Protein AF-A0AAD7GR28-F1 (afdb_monomer)

Structure (mmCIF, N/CA/C/O backbone):
data_AF-A0AAD7GR28-F1
#
_entry.id   AF-A0AAD7GR28-F1
#
loop_
_atom_site.group_PDB
_atom_site.id
_atom_site.type_symbol
_atom_site.label_atom_id
_atom_site.label_alt_id
_atom_site.label_comp_id
_atom_site.label_asym_id
_atom_site.label_entity_id
_atom_site.label_seq_id
_atom_site.pdbx_PDB_ins_code
_atom_site.Cartn_x
_atom_site.Cartn_y
_atom_site.Cartn_z
_atom_site.occupancy
_atom_site.B_iso_or_equiv
_atom_site.auth_seq_id
_atom_site.auth_comp_id
_atom_site.auth_asym_id
_atom_site.auth_atom_id
_atom_site.pdbx_PDB_model_num
ATOM 1 N N . MET A 1 1 ? -4.356 10.551 11.916 1.00 35.25 1 MET A N 1
ATOM 2 C CA . MET A 1 1 ? -5.328 9.610 11.293 1.00 35.25 1 MET A CA 1
ATOM 3 C C . MET A 1 1 ? -5.302 9.656 9.771 1.00 35.25 1 MET A C 1
ATOM 5 O O . MET A 1 1 ? -5.309 8.595 9.164 1.00 35.25 1 MET A O 1
ATOM 9 N N . TYR A 1 2 ? -5.209 10.838 9.149 1.00 29.20 2 TYR A N 1
ATOM 10 C CA . TYR A 1 2 ? -5.119 10.961 7.689 1.00 29.20 2 TYR A CA 1
ATOM 11 C C . TYR A 1 2 ? -3.906 10.231 7.086 1.00 29.20 2 TYR A C 1
ATOM 13 O O . TYR A 1 2 ? -4.038 9.668 6.009 1.00 29.20 2 TYR A O 1
ATOM 21 N N . ARG A 1 3 ? -2.750 10.157 7.773 1.00 32.16 3 ARG A N 1
ATOM 22 C CA . ARG A 1 3 ? -1.498 9.698 7.143 1.00 32.16 3 ARG A CA 1
ATOM 23 C C . ARG A 1 3 ? -1.318 8.178 6.961 1.00 32.16 3 ARG A C 1
ATOM 25 O O . ARG A 1 3 ? -0.658 7.745 6.020 1.00 32.16 3 ARG A O 1
ATOM 32 N N . ILE A 1 4 ? -1.934 7.342 7.794 1.00 36.12 4 ILE A N 1
ATOM 33 C CA . ILE A 1 4 ? -1.812 5.872 7.651 1.00 36.12 4 ILE A CA 1
ATOM 34 C C . ILE A 1 4 ? -2.737 5.361 6.548 1.00 36.12 4 ILE A C 1
ATOM 36 O O . ILE A 1 4 ? -2.321 4.573 5.703 1.00 36.12 4 ILE A O 1
ATOM 40 N N . LEU A 1 5 ? -3.958 5.902 6.488 1.00 34.03 5 LEU A N 1
ATOM 41 C CA . LEU A 1 5 ? -4.836 5.720 5.337 1.00 34.03 5 LEU A CA 1
ATOM 42 C C . LEU A 1 5 ? -4.228 6.359 4.082 1.00 34.03 5 LEU A C 1
ATOM 44 O O . LEU A 1 5 ? -4.425 5.821 3.000 1.00 34.03 5 LEU A O 1
ATOM 48 N N . THR A 1 6 ? -3.417 7.425 4.198 1.00 32.09 6 THR A N 1
ATOM 49 C CA . THR A 1 6 ? -2.679 7.921 3.028 1.00 32.09 6 THR A CA 1
ATOM 50 C C . THR A 1 6 ? -1.650 6.926 2.509 1.00 32.09 6 THR A C 1
ATOM 52 O O . THR A 1 6 ? -1.590 6.716 1.312 1.00 32.09 6 THR A O 1
ATOM 55 N N . ALA A 1 7 ?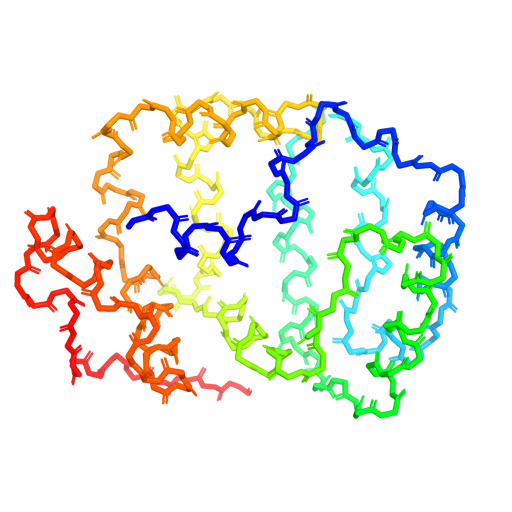 -0.887 6.231 3.351 1.00 30.50 7 ALA A N 1
ATOM 56 C CA . ALA A 1 7 ? 0.136 5.317 2.834 1.00 30.50 7 ALA A CA 1
ATOM 57 C C . ALA A 1 7 ? -0.457 4.126 2.050 1.00 30.50 7 ALA A C 1
ATOM 59 O O . ALA A 1 7 ? 0.144 3.676 1.080 1.00 30.50 7 ALA A O 1
ATOM 60 N N . ALA A 1 8 ? -1.651 3.655 2.431 1.00 32.50 8 ALA A N 1
ATOM 61 C CA . ALA A 1 8 ? -2.333 2.557 1.744 1.00 32.50 8 ALA A CA 1
ATOM 62 C C . ALA A 1 8 ? -3.307 3.009 0.629 1.00 32.50 8 ALA A C 1
ATOM 64 O O . ALA A 1 8 ? -3.542 2.239 -0.299 1.00 32.50 8 ALA A O 1
ATOM 65 N N . LEU A 1 9 ? -3.868 4.231 0.690 1.00 31.84 9 LEU A N 1
ATOM 66 C CA . LEU A 1 9 ? -4.885 4.734 -0.256 1.00 31.84 9 LEU A CA 1
ATOM 67 C C . LEU A 1 9 ? -4.520 6.030 -1.023 1.00 31.84 9 LEU A C 1
ATOM 69 O O . LEU A 1 9 ? -5.281 6.407 -1.910 1.00 31.84 9 LEU A O 1
ATOM 73 N N . VAL A 1 10 ? -3.392 6.721 -0.781 1.00 28.47 10 VAL A N 1
ATOM 74 C CA . VAL A 1 10 ? -3.003 7.933 -1.564 1.00 28.47 10 VAL A CA 1
ATOM 75 C C . VAL A 1 10 ? -2.582 7.633 -2.998 1.00 28.47 10 VAL A C 1
ATOM 77 O O . VAL A 1 10 ? -2.535 8.546 -3.812 1.00 28.47 10 VAL A O 1
ATOM 80 N N . ALA A 1 11 ? -2.457 6.367 -3.391 1.00 34.53 11 ALA A N 1
ATOM 81 C CA . ALA A 1 11 ? -2.491 6.038 -4.816 1.00 34.53 11 ALA A CA 1
ATOM 82 C C . ALA A 1 11 ? -3.848 6.381 -5.482 1.00 34.53 11 ALA A C 1
ATOM 84 O O . ALA A 1 11 ? -3.943 6.344 -6.704 1.00 34.53 11 ALA A O 1
ATOM 85 N N . ALA A 1 12 ? -4.899 6.698 -4.710 1.00 31.56 12 ALA A N 1
ATOM 86 C CA . ALA A 1 12 ? -6.259 6.858 -5.216 1.00 31.56 12 ALA A CA 1
ATOM 87 C C . ALA A 1 12 ? -6.968 8.190 -4.870 1.00 31.56 12 ALA A C 1
ATOM 89 O O . ALA A 1 12 ? -8.042 8.438 -5.406 1.00 31.56 12 ALA A O 1
ATOM 90 N N . SER A 1 13 ? -6.407 9.100 -4.059 1.00 28.84 13 SER A N 1
ATOM 91 C CA . SER A 1 13 ? -7.089 10.370 -3.703 1.00 28.84 13 SER A CA 1
ATOM 92 C C . SER A 1 13 ? -6.821 11.560 -4.644 1.00 28.84 13 SER A C 1
ATOM 94 O O . SER A 1 13 ? -7.217 12.681 -4.335 1.00 28.84 13 SER A O 1
ATOM 96 N N . SER A 1 14 ? -6.196 11.332 -5.801 1.00 33.06 14 SER A N 1
ATOM 97 C CA . SER A 1 14 ? -6.225 12.232 -6.971 1.00 33.06 14 SER A CA 1
ATOM 98 C C . SER A 1 14 ? -7.079 11.670 -8.123 1.00 33.06 14 SER A C 1
ATOM 100 O O . SER A 1 14 ? -7.012 12.162 -9.245 1.00 33.06 14 SER A O 1
ATOM 102 N N . VAL A 1 15 ? -7.900 10.645 -7.863 1.00 38.00 15 VAL A N 1
ATOM 103 C CA . VAL A 1 15 ? -8.684 9.926 -8.881 1.00 38.00 15 VAL A CA 1
ATOM 104 C C . VAL A 1 15 ? -10.063 10.561 -9.055 1.00 38.00 15 VAL A C 1
ATOM 106 O O . VAL A 1 15 ? -11.090 9.954 -8.765 1.00 38.00 15 VAL A O 1
ATOM 109 N N . SER A 1 16 ? -10.113 11.780 -9.582 1.00 27.62 16 SER A N 1
ATOM 110 C CA . SER A 1 16 ? -11.266 12.191 -10.390 1.00 27.62 16 SER A CA 1
ATOM 111 C C . SER A 1 16 ? -11.054 11.617 -11.795 1.00 27.62 16 SER A C 1
ATOM 113 O O . SER A 1 16 ? -10.655 12.312 -12.722 1.00 27.62 16 SER A O 1
ATOM 115 N N . ALA A 1 17 ? -11.261 10.299 -11.916 1.00 37.62 17 ALA A N 1
ATOM 116 C CA . ALA A 1 17 ? -10.798 9.444 -13.011 1.00 37.62 17 ALA A CA 1
ATOM 117 C C . ALA A 1 17 ? -9.263 9.349 -13.107 1.00 37.62 17 ALA A C 1
ATOM 119 O O . ALA A 1 17 ? -8.548 10.344 -13.085 1.00 37.62 17 ALA A O 1
ATOM 120 N N . LEU A 1 18 ? -8.734 8.144 -13.319 1.00 41.97 18 LEU A N 1
ATOM 121 C CA . LEU A 1 18 ? -7.398 7.957 -13.888 1.00 41.97 18 LEU A CA 1
ATOM 122 C C . LEU A 1 18 ? -7.418 8.430 -15.355 1.00 41.97 18 LEU A C 1
ATOM 124 O O . LEU A 1 18 ? -7.121 7.662 -16.266 1.00 41.97 18 LEU A O 1
ATOM 128 N N . SER A 1 19 ? -7.704 9.713 -15.602 1.00 48.19 19 SER A N 1
ATOM 129 C CA . SER A 1 19 ? -7.161 10.414 -16.768 1.00 48.19 19 SER A CA 1
ATOM 130 C C . SER A 1 19 ? -5.664 10.595 -16.526 1.00 48.19 19 SER A C 1
ATOM 132 O O . SER A 1 19 ? -5.148 11.708 -16.498 1.00 48.19 19 SER A O 1
ATOM 134 N N . LEU A 1 20 ? -4.978 9.473 -16.278 1.00 55.81 20 LEU A N 1
ATOM 135 C CA . LEU A 1 20 ? -3.541 9.373 -16.356 1.00 55.81 20 LEU A CA 1
ATOM 136 C C . LEU A 1 20 ? -3.179 10.037 -17.671 1.00 55.81 20 LEU A C 1
ATOM 138 O O . LEU A 1 20 ? -3.793 9.744 -18.705 1.00 55.81 20 LEU A O 1
ATOM 142 N N . SER A 1 21 ? -2.213 10.944 -17.624 1.00 60.97 21 SER A N 1
ATOM 143 C CA . SER A 1 21 ? -1.675 11.504 -18.849 1.00 60.97 21 SER A CA 1
ATOM 144 C C . SER A 1 21 ? -1.282 10.352 -19.782 1.00 60.97 21 SER A C 1
ATOM 146 O O . SER A 1 21 ? -0.950 9.249 -19.324 1.00 60.97 21 SER A O 1
ATOM 148 N N . ASN A 1 22 ? -1.349 10.562 -21.095 1.00 66.69 22 ASN A N 1
ATOM 149 C CA . ASN A 1 22 ? -0.949 9.516 -22.040 1.00 66.69 22 ASN A CA 1
ATOM 150 C C . ASN A 1 22 ? 0.496 9.060 -21.761 1.00 66.69 22 ASN A C 1
ATOM 152 O O . ASN A 1 22 ? 0.838 7.892 -21.942 1.00 66.69 22 ASN A O 1
ATOM 156 N N . GLU A 1 23 ? 1.318 9.969 -21.243 1.00 68.00 23 GLU A N 1
ATOM 157 C CA . GLU A 1 23 ? 2.679 9.742 -20.778 1.00 68.00 23 GLU A CA 1
ATOM 158 C C . GLU A 1 23 ? 2.725 8.780 -19.578 1.00 68.00 23 GLU A C 1
ATOM 160 O O . GLU A 1 23 ? 3.487 7.812 -19.600 1.00 68.00 23 GLU A O 1
ATOM 165 N N . CYS A 1 24 ? 1.870 8.968 -18.570 1.00 68.38 24 CYS A N 1
ATOM 166 C CA . CYS A 1 24 ? 1.817 8.088 -17.404 1.00 68.38 24 CYS A CA 1
ATOM 167 C C . CYS A 1 24 ? 1.203 6.718 -17.745 1.00 68.38 24 CYS A C 1
ATOM 169 O O . CYS A 1 24 ? 1.705 5.687 -17.298 1.00 68.38 24 CYS A O 1
ATOM 171 N N . GLN A 1 25 ? 0.193 6.665 -18.623 1.00 70.00 25 GLN A N 1
ATOM 172 C CA . GLN A 1 25 ? -0.322 5.393 -19.155 1.00 70.00 25 GLN A CA 1
ATOM 173 C C . GLN A 1 25 ? 0.767 4.621 -19.905 1.00 70.00 25 GLN A C 1
ATOM 175 O O . GLN A 1 25 ? 0.905 3.410 -19.727 1.00 70.00 25 GLN A O 1
ATOM 180 N N . THR A 1 26 ? 1.576 5.323 -20.703 1.00 73.38 26 THR A N 1
ATOM 181 C CA . THR A 1 26 ? 2.697 4.725 -21.436 1.00 73.38 26 THR A CA 1
ATOM 182 C C . THR A 1 26 ? 3.748 4.177 -20.472 1.00 73.38 26 THR A C 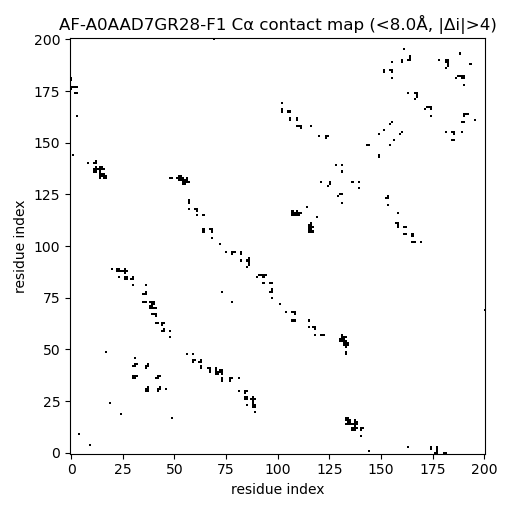1
ATOM 184 O O . THR A 1 26 ? 4.151 3.023 -20.612 1.00 73.38 26 THR A O 1
ATOM 187 N N . ALA A 1 27 ? 4.135 4.938 -19.447 1.00 76.88 27 ALA A N 1
ATOM 188 C CA . ALA A 1 27 ? 5.078 4.474 -18.431 1.00 76.88 27 ALA A CA 1
ATOM 189 C C . ALA A 1 27 ? 4.562 3.242 -17.667 1.00 76.88 27 ALA A C 1
ATOM 191 O O . ALA A 1 27 ? 5.273 2.246 -17.530 1.00 76.88 27 ALA A O 1
ATOM 192 N N . LEU A 1 28 ? 3.296 3.252 -17.239 1.00 73.12 28 LEU A N 1
ATOM 193 C CA . LEU A 1 28 ? 2.679 2.108 -16.561 1.00 73.12 28 LEU A CA 1
ATOM 194 C C . LEU A 1 28 ? 2.554 0.892 -17.487 1.00 73.12 28 LEU A C 1
ATOM 196 O O . LEU A 1 28 ? 2.777 -0.235 -17.047 1.00 73.12 28 LEU A O 1
ATOM 200 N N . SER A 1 29 ? 2.272 1.098 -18.777 1.00 73.31 29 SER A N 1
ATOM 201 C CA . SER A 1 29 ? 2.276 0.016 -19.769 1.00 73.31 29 SER A CA 1
ATOM 202 C C . SER A 1 29 ? 3.672 -0.584 -19.962 1.00 73.31 29 SER A C 1
ATOM 204 O O . SER A 1 29 ? 3.809 -1.798 -20.092 1.00 73.31 29 SER A O 1
ATOM 206 N N . ALA A 1 30 ? 4.724 0.238 -19.898 1.00 78.81 30 ALA A N 1
ATOM 207 C CA . ALA A 1 30 ? 6.103 -0.221 -19.994 1.00 78.81 30 ALA A CA 1
ATOM 208 C C . ALA A 1 30 ? 6.531 -1.018 -18.749 1.00 78.81 30 ALA A C 1
ATOM 210 O O . ALA A 1 30 ? 7.248 -2.009 -18.876 1.00 78.81 30 ALA A O 1
ATOM 211 N N . VAL A 1 31 ? 6.042 -0.648 -17.559 1.00 79.38 31 VAL A N 1
ATOM 212 C CA . VAL A 1 31 ? 6.192 -1.462 -16.339 1.00 79.38 31 VAL A CA 1
ATOM 213 C C . VAL A 1 31 ? 5.429 -2.780 -16.468 1.00 79.38 31 VAL A C 1
ATOM 215 O O . VAL A 1 31 ? 5.985 -3.835 -16.174 1.00 79.38 31 VAL A O 1
ATOM 218 N N . ALA A 1 32 ? 4.192 -2.747 -16.974 1.00 75.56 32 ALA A N 1
ATOM 219 C CA . ALA A 1 32 ? 3.381 -3.943 -17.206 1.00 75.56 32 ALA A CA 1
ATOM 220 C C . ALA A 1 32 ? 3.984 -4.889 -18.256 1.00 75.56 32 ALA A C 1
ATOM 222 O O . ALA A 1 32 ? 3.732 -6.089 -18.212 1.00 75.56 32 ALA A O 1
ATOM 223 N N . ALA A 1 33 ? 4.760 -4.371 -19.206 1.00 80.94 33 ALA A N 1
ATOM 224 C CA . ALA A 1 33 ? 5.469 -5.164 -20.206 1.00 80.94 33 ALA A CA 1
ATOM 225 C C . ALA A 1 33 ? 6.832 -5.685 -19.709 1.00 80.94 33 ALA A C 1
ATOM 227 O O . ALA A 1 33 ? 7.437 -6.534 -20.363 1.00 80.94 33 ALA A O 1
ATOM 228 N N . ASN A 1 34 ? 7.329 -5.196 -18.569 1.00 83.12 34 ASN A N 1
ATOM 229 C CA . ASN A 1 34 ? 8.613 -5.606 -18.019 1.00 83.12 34 ASN A CA 1
ATOM 230 C C . ASN A 1 34 ? 8.476 -6.932 -17.252 1.00 83.12 34 ASN A C 1
ATOM 232 O O . ASN A 1 34 ? 7.795 -7.017 -16.229 1.00 83.12 34 ASN A O 1
ATOM 236 N N . THR A 1 35 ? 9.146 -7.975 -17.743 1.00 87.00 35 THR A N 1
ATOM 237 C CA . THR A 1 35 ? 9.075 -9.327 -17.170 1.00 87.00 35 THR A CA 1
ATOM 238 C C . THR A 1 35 ? 9.605 -9.391 -15.738 1.00 87.00 35 THR A C 1
ATOM 240 O O . THR A 1 35 ? 8.978 -10.037 -14.900 1.00 87.00 35 THR A O 1
ATOM 243 N N . ASP A 1 36 ? 10.705 -8.696 -15.433 1.00 85.75 36 ASP A N 1
ATOM 244 C CA . ASP A 1 36 ? 11.300 -8.684 -14.090 1.00 85.75 36 ASP A CA 1
ATOM 245 C C . ASP A 1 36 ? 10.390 -7.970 -13.085 1.00 85.75 36 ASP A C 1
ATOM 247 O O . ASP A 1 36 ? 10.192 -8.445 -11.968 1.00 85.75 36 ASP A O 1
ATOM 251 N N . ALA A 1 37 ? 9.782 -6.854 -13.495 1.00 84.12 37 ALA A N 1
ATOM 252 C CA . ALA A 1 37 ? 8.810 -6.131 -12.686 1.00 84.12 37 ALA A CA 1
ATOM 253 C C . ALA A 1 37 ? 7.545 -6.970 -12.465 1.00 84.12 37 ALA A C 1
ATOM 255 O O . ALA A 1 37 ? 7.063 -7.068 -11.340 1.00 84.12 37 ALA A O 1
ATOM 256 N N . ASN A 1 38 ? 7.022 -7.633 -13.499 1.00 84.31 38 ASN A N 1
ATOM 257 C CA . ASN A 1 38 ? 5.856 -8.506 -13.358 1.00 84.31 38 ASN A CA 1
ATOM 258 C C . ASN A 1 38 ? 6.123 -9.723 -12.473 1.00 84.31 38 ASN A C 1
ATOM 260 O O . ASN A 1 38 ? 5.218 -10.136 -11.752 1.00 84.31 38 ASN A O 1
ATOM 264 N N . ALA A 1 39 ? 7.338 -10.274 -12.496 1.00 88.38 39 ALA A N 1
ATOM 265 C CA . ALA A 1 39 ? 7.696 -11.430 -11.682 1.00 88.38 39 ALA A CA 1
ATOM 266 C C . ALA A 1 39 ? 7.571 -11.158 -10.176 1.00 88.38 39 ALA A C 1
ATOM 268 O O . ALA A 1 39 ? 7.308 -12.087 -9.419 1.00 88.38 39 ALA A O 1
ATOM 269 N N . CYS A 1 40 ? 7.734 -9.903 -9.744 1.00 87.56 40 CYS A N 1
ATOM 270 C CA . CYS A 1 40 ? 7.711 -9.532 -8.331 1.00 87.56 40 CYS A CA 1
ATOM 271 C C . CYS A 1 40 ? 6.556 -8.598 -7.933 1.00 87.56 40 CYS A C 1
ATOM 273 O O . CYS A 1 40 ? 6.117 -8.656 -6.790 1.00 87.56 40 CYS A O 1
ATOM 275 N N . LEU A 1 41 ? 6.036 -7.771 -8.851 1.00 85.56 41 LEU A N 1
ATOM 276 C CA . LEU A 1 41 ? 4.906 -6.859 -8.618 1.00 85.56 41 LEU A CA 1
ATOM 277 C C . LEU A 1 41 ? 3.572 -7.410 -9.123 1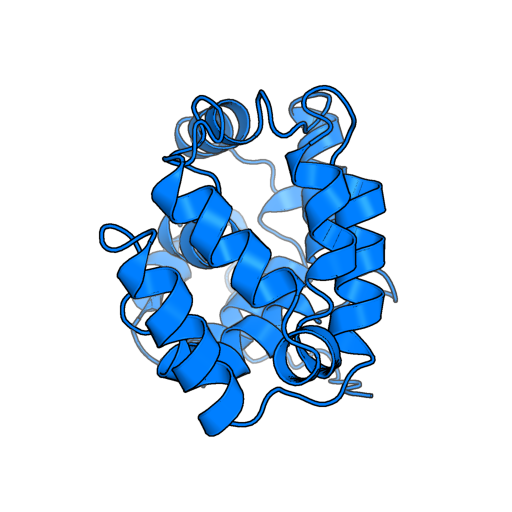.00 85.56 41 LEU A C 1
ATOM 279 O O . LEU A 1 41 ? 2.529 -6.891 -8.737 1.00 85.56 41 LEU A O 1
ATOM 283 N N . SER A 1 42 ? 3.576 -8.413 -10.010 1.00 84.50 42 SER A N 1
ATOM 284 C CA . SER A 1 42 ? 2.365 -8.963 -10.648 1.00 84.50 42 SER A CA 1
ATOM 285 C C . SER A 1 42 ? 1.473 -7.905 -11.326 1.00 84.50 42 SER A C 1
ATOM 287 O O . SER A 1 42 ? 0.252 -8.058 -11.402 1.00 84.50 42 SER A O 1
ATOM 289 N N . PHE A 1 43 ? 2.071 -6.813 -11.812 1.00 73.69 43 PHE A N 1
ATOM 290 C CA . PHE A 1 43 ? 1.366 -5.596 -12.232 1.00 73.69 43 PHE A CA 1
ATOM 291 C C . PHE A 1 43 ? 0.392 -5.816 -13.403 1.00 73.69 43 PHE A C 1
ATOM 293 O O . PHE A 1 43 ? -0.670 -5.197 -13.463 1.00 73.69 43 PHE A O 1
ATOM 300 N N . SER A 1 44 ? 0.692 -6.762 -14.295 1.00 70.75 44 SER A N 1
ATOM 301 C CA . SER A 1 44 ? -0.186 -7.156 -15.407 1.00 70.75 44 SER A CA 1
ATOM 302 C C . SER A 1 44 ? -1.608 -7.551 -14.978 1.00 70.75 44 SER A C 1
ATOM 304 O O . SER A 1 44 ? -2.565 -7.281 -15.704 1.00 70.75 44 SER A O 1
ATOM 306 N N . SER A 1 45 ? -1.774 -8.126 -13.782 1.00 68.12 45 SER A N 1
ATOM 307 C CA . SER A 1 45 ? -3.089 -8.504 -13.241 1.00 68.12 45 SER A CA 1
ATOM 308 C C . SER A 1 45 ? -3.951 -7.302 -12.825 1.00 68.12 45 SER A C 1
ATOM 310 O O . SER A 1 45 ? -5.176 -7.386 -12.888 1.00 68.12 45 SER A O 1
ATOM 312 N N . LEU A 1 46 ? -3.335 -6.158 -12.496 1.00 66.56 46 LEU A N 1
ATOM 313 C CA . LEU A 1 46 ? -4.031 -4.900 -12.198 1.00 66.56 46 LEU A CA 1
ATOM 314 C C . LEU A 1 46 ? -4.377 -4.089 -13.446 1.00 66.56 46 LEU A C 1
ATOM 316 O O . LEU A 1 46 ? -5.332 -3.316 -13.431 1.00 66.56 46 LEU A O 1
ATOM 320 N N . PHE A 1 47 ? -3.624 -4.246 -14.535 1.00 64.12 47 PHE A N 1
ATOM 321 C CA . PHE A 1 47 ? -3.797 -3.417 -15.732 1.00 64.12 47 PHE A CA 1
ATOM 322 C C . PHE A 1 47 ? -5.202 -3.545 -16.343 1.00 64.12 47 PHE A C 1
ATOM 324 O O . PHE A 1 47 ? -5.788 -2.565 -16.795 1.00 64.12 47 PHE A O 1
ATOM 331 N N . THR A 1 48 ? -5.798 -4.737 -16.278 1.00 59.66 48 THR A N 1
ATOM 332 C CA . THR A 1 48 ? -7.182 -4.968 -16.734 1.00 59.66 48 THR A CA 1
ATOM 333 C C . THR A 1 48 ? -8.232 -4.227 -15.898 1.00 59.66 48 THR A C 1
ATOM 335 O O . THR A 1 48 ? -9.302 -3.901 -16.411 1.00 59.66 48 THR A O 1
ATOM 338 N N . VAL A 1 49 ? -7.916 -3.903 -14.641 1.00 61.12 49 VAL A N 1
ATOM 339 C CA . VAL A 1 49 ? -8.767 -3.129 -13.725 1.00 61.12 49 VAL A CA 1
ATOM 340 C C . VAL A 1 49 ? -8.793 -1.675 -14.149 1.00 61.12 49 VAL A C 1
ATOM 342 O O . VAL A 1 49 ? -9.872 -1.105 -14.246 1.00 61.12 49 VAL A O 1
ATOM 345 N N . VAL A 1 50 ? -7.624 -1.114 -14.490 1.00 58.59 50 VAL A N 1
ATOM 346 C CA . VAL A 1 50 ? -7.449 0.276 -14.959 1.00 58.59 50 VAL A CA 1
ATOM 347 C C . VAL A 1 50 ? -8.332 0.586 -16.173 1.00 58.59 50 VAL A C 1
ATOM 349 O O . VAL A 1 50 ? -8.796 1.711 -16.332 1.00 58.59 50 VAL A O 1
ATOM 352 N N . ILE A 1 51 ? -8.626 -0.424 -16.993 1.00 58.59 51 ILE A N 1
ATOM 353 C CA . ILE A 1 51 ? -9.400 -0.279 -18.231 1.00 58.59 51 ILE A CA 1
ATOM 354 C C . ILE A 1 51 ? -10.918 -0.443 -17.998 1.00 58.59 51 ILE A C 1
ATOM 356 O O . ILE A 1 51 ? -11.716 0.039 -18.801 1.00 58.59 51 ILE A O 1
ATOM 360 N N . GLN A 1 52 ? -11.355 -1.072 -16.899 1.00 60.84 52 GLN A N 1
ATOM 361 C CA . GLN A 1 52 ? -12.775 -1.321 -16.609 1.00 60.84 52 GLN A CA 1
ATOM 362 C C . GLN A 1 52 ? -13.293 -0.416 -15.484 1.00 60.84 52 GLN A C 1
ATOM 364 O O . GLN A 1 52 ? -13.241 -0.743 -14.302 1.00 60.84 52 GLN A O 1
ATOM 369 N N . SER A 1 53 ? -13.842 0.733 -15.874 1.00 62.25 53 SER A N 1
ATOM 370 C CA . SER A 1 53 ? -14.084 1.875 -14.982 1.00 62.25 53 SER A CA 1
ATOM 371 C C . SER A 1 53 ? -15.208 1.672 -13.955 1.00 62.25 53 SER A C 1
ATOM 373 O O . SER A 1 53 ? -15.135 2.236 -12.868 1.00 62.25 53 SER A O 1
ATOM 375 N N . ASN A 1 54 ? -16.226 0.862 -14.280 1.00 67.19 54 ASN A N 1
ATOM 376 C CA . ASN A 1 54 ? -17.494 0.791 -13.528 1.00 67.19 54 ASN A CA 1
ATOM 377 C C . ASN A 1 54 ? -17.689 -0.494 -12.699 1.00 67.19 54 ASN A C 1
ATOM 379 O O . ASN A 1 54 ? -18.723 -0.657 -12.053 1.00 67.19 54 ASN A O 1
ATOM 383 N N . ALA A 1 55 ? -16.741 -1.432 -12.740 1.00 77.12 55 ALA A N 1
ATOM 384 C CA . ALA A 1 55 ? -16.826 -2.679 -11.981 1.00 77.12 55 ALA A CA 1
ATOM 385 C C . ALA A 1 55 ? -16.185 -2.532 -10.594 1.00 77.12 55 ALA A C 1
ATOM 387 O O . ALA A 1 55 ? -15.326 -1.675 -10.382 1.00 77.12 55 ALA A O 1
ATOM 388 N N . SER A 1 56 ? -16.589 -3.390 -9.651 1.00 82.88 56 SER A N 1
ATOM 389 C CA . SER A 1 56 ? -15.943 -3.448 -8.337 1.00 82.88 56 SER A CA 1
ATOM 390 C C . SER A 1 56 ? -14.462 -3.815 -8.481 1.00 82.88 56 SER A C 1
ATOM 392 O O . SER A 1 56 ? -14.129 -4.819 -9.114 1.00 82.88 56 SER A O 1
ATOM 394 N N . ILE A 1 57 ? -13.577 -3.039 -7.853 1.00 84.38 57 ILE A N 1
ATOM 395 C CA . ILE A 1 57 ? -12.127 -3.288 -7.867 1.00 84.38 57 ILE A CA 1
ATOM 396 C C . ILE A 1 57 ? -11.693 -4.399 -6.903 1.00 84.38 57 ILE A C 1
ATOM 398 O O . ILE A 1 57 ? -10.546 -4.828 -6.955 1.00 84.38 57 ILE A O 1
ATOM 402 N N . ILE A 1 58 ? -12.585 -4.888 -6.033 1.00 84.88 58 ILE A N 1
ATOM 403 C CA . ILE A 1 58 ? -12.219 -5.797 -4.935 1.00 84.88 58 ILE A CA 1
ATOM 404 C C . ILE A 1 58 ? -11.625 -7.106 -5.458 1.00 84.88 58 ILE A C 1
ATOM 406 O O . ILE A 1 58 ? -10.525 -7.478 -5.063 1.00 84.88 58 ILE A O 1
ATOM 410 N N . THR A 1 59 ? -12.330 -7.813 -6.345 1.00 86.56 59 THR A N 1
ATOM 411 C CA . THR A 1 59 ? -11.875 -9.123 -6.846 1.00 86.56 59 THR A CA 1
ATOM 412 C C . THR A 1 59 ? -10.565 -9.031 -7.630 1.00 86.56 59 THR A C 1
ATOM 414 O O . THR A 1 59 ? -9.675 -9.857 -7.397 1.00 86.56 59 THR A O 1
ATOM 417 N N . PRO A 1 60 ? -10.387 -8.045 -8.526 1.00 83.69 60 PRO A N 1
ATOM 418 C CA . PRO A 1 60 ? -9.103 -7.880 -9.184 1.00 83.69 60 PRO A CA 1
ATOM 419 C C . PRO A 1 60 ? -7.955 -7.497 -8.243 1.00 83.69 60 PRO A C 1
ATOM 421 O O . PRO A 1 60 ? -6.863 -8.043 -8.381 1.00 83.69 60 PRO A O 1
ATOM 424 N N . VAL A 1 61 ? -8.198 -6.621 -7.261 1.00 84.56 61 VAL A N 1
ATOM 425 C CA . VAL A 1 61 ? -7.190 -6.261 -6.251 1.00 84.56 61 VAL A CA 1
ATOM 426 C C . VAL A 1 61 ? -6.808 -7.478 -5.409 1.00 84.56 61 VAL A C 1
ATOM 428 O O . VAL A 1 61 ? -5.625 -7.730 -5.218 1.00 84.56 61 VAL A O 1
ATOM 431 N N . ASP A 1 62 ? -7.775 -8.287 -4.977 1.00 87.00 62 ASP A N 1
ATOM 432 C CA . ASP A 1 62 ? -7.511 -9.522 -4.229 1.00 87.00 62 ASP A CA 1
ATOM 433 C C . ASP A 1 62 ? -6.660 -10.520 -5.033 1.00 87.00 62 ASP A C 1
ATOM 435 O O . ASP A 1 62 ? -5.714 -11.116 -4.516 1.00 87.00 62 ASP A O 1
ATOM 439 N N . SER A 1 63 ? -6.958 -10.668 -6.327 1.00 87.69 63 SER A N 1
ATOM 440 C CA . SER A 1 63 ? -6.208 -11.550 -7.233 1.00 87.69 63 SER A CA 1
ATOM 441 C C . SER A 1 63 ? -4.771 -11.068 -7.441 1.00 87.69 63 SER A C 1
ATOM 443 O O . SER A 1 63 ? -3.827 -11.866 -7.433 1.00 87.69 63 SER A O 1
ATOM 445 N N . TRP A 1 64 ? -4.596 -9.755 -7.587 1.00 87.81 64 TRP A N 1
ATOM 446 C CA . TRP A 1 64 ? -3.281 -9.137 -7.658 1.00 87.81 64 TRP A CA 1
ATOM 447 C C . TRP A 1 64 ? -2.492 -9.338 -6.364 1.00 87.81 64 TRP A C 1
ATOM 449 O O . TRP A 1 64 ? -1.351 -9.784 -6.425 1.00 87.81 64 TRP A O 1
ATOM 459 N N . LEU A 1 65 ? -3.098 -9.082 -5.202 1.00 89.06 65 LEU A N 1
ATOM 460 C CA . LEU A 1 65 ? -2.441 -9.225 -3.902 1.00 89.06 65 LEU A CA 1
ATOM 461 C C . LEU A 1 65 ? -2.008 -10.666 -3.642 1.00 89.06 65 LEU A C 1
ATOM 463 O O . LEU A 1 65 ? -0.887 -10.893 -3.201 1.00 89.06 65 LEU A O 1
ATOM 467 N N . LYS A 1 66 ? -2.838 -11.655 -3.992 1.00 89.81 66 LYS A N 1
ATOM 468 C CA . LYS A 1 66 ? -2.440 -13.071 -3.943 1.00 89.81 66 LYS A CA 1
ATOM 469 C C . LYS A 1 66 ? -1.190 -13.336 -4.778 1.00 89.81 66 LYS A C 1
ATOM 471 O O . LYS A 1 66 ? -0.266 -13.990 -4.302 1.00 89.81 66 LYS A O 1
ATOM 476 N N . SER A 1 67 ? -1.138 -12.788 -5.990 1.00 89.38 67 SER A N 1
ATOM 477 C CA . SER A 1 67 ? 0.007 -12.949 -6.890 1.00 89.38 67 SER A CA 1
ATOM 478 C C . SER A 1 67 ? 1.255 -12.245 -6.336 1.00 89.38 67 SER A C 1
ATOM 480 O O . SER A 1 67 ? 2.286 -12.888 -6.144 1.00 89.38 67 SER A O 1
ATOM 482 N N . LEU A 1 68 ? 1.133 -10.967 -5.959 1.00 89.31 68 LEU A N 1
ATOM 483 C CA . LEU A 1 68 ? 2.186 -10.135 -5.365 1.00 89.31 68 LEU A CA 1
ATOM 484 C C . LEU A 1 68 ? 2.800 -10.777 -4.114 1.00 89.31 68 LEU A C 1
ATOM 486 O O . LEU A 1 68 ? 4.023 -10.810 -3.962 1.00 89.31 68 LEU A O 1
ATOM 490 N N . CYS A 1 69 ? 1.953 -11.269 -3.213 1.00 91.69 69 CYS A N 1
ATOM 491 C CA . CYS A 1 69 ? 2.375 -11.807 -1.924 1.00 91.69 69 CYS A CA 1
ATOM 492 C C . CYS A 1 69 ? 2.918 -13.234 -2.020 1.00 91.69 69 CYS A C 1
ATOM 494 O O . CYS A 1 69 ? 3.694 -13.634 -1.161 1.00 91.69 69 CYS A O 1
ATOM 496 N N . SER A 1 70 ? 2.576 -13.974 -3.081 1.00 91.75 70 SER A N 1
ATOM 497 C CA . SER A 1 70 ? 3.187 -15.277 -3.388 1.00 91.75 70 SER A CA 1
ATOM 498 C C . SER A 1 70 ? 4.530 -15.176 -4.120 1.00 91.75 70 SER A C 1
ATOM 500 O O . SER A 1 70 ? 5.295 -16.138 -4.148 1.00 91.75 70 SER A O 1
ATOM 502 N N . ALA A 1 71 ? 4.821 -14.025 -4.731 1.00 90.38 71 ALA A N 1
ATOM 503 C CA . ALA A 1 71 ? 6.052 -13.800 -5.476 1.00 90.38 71 ALA A CA 1
ATOM 504 C C . ALA A 1 71 ? 7.254 -13.533 -4.555 1.00 90.38 71 ALA A C 1
ATOM 506 O O . ALA A 1 71 ? 7.111 -13.157 -3.390 1.00 90.38 71 ALA A O 1
ATOM 507 N N . ALA A 1 72 ? 8.467 -13.660 -5.093 1.00 91.50 72 ALA A N 1
ATOM 508 C CA . ALA A 1 72 ? 9.653 -13.132 -4.425 1.00 91.50 72 ALA A CA 1
ATOM 509 C C . ALA A 1 72 ? 9.646 -11.585 -4.465 1.00 91.50 72 ALA A C 1
ATOM 511 O O . ALA A 1 72 ? 9.177 -11.006 -5.450 1.00 91.50 72 ALA A O 1
ATOM 512 N N . PRO A 1 73 ? 10.171 -10.888 -3.436 1.00 88.75 73 PRO A N 1
ATOM 513 C CA . PRO A 1 73 ? 10.322 -9.435 -3.480 1.00 88.75 73 PRO A CA 1
ATOM 514 C C . PRO A 1 73 ? 11.168 -8.979 -4.678 1.00 88.75 73 PRO A C 1
ATOM 516 O O . PRO A 1 73 ? 12.139 -9.640 -5.049 1.00 88.75 73 PRO A O 1
ATOM 519 N N . CYS A 1 74 ? 10.845 -7.817 -5.250 1.00 87.56 74 CYS A N 1
ATOM 520 C CA . CYS A 1 74 ? 11.658 -7.204 -6.293 1.00 87.56 74 CYS A CA 1
ATOM 521 C C . CYS A 1 74 ? 13.072 -6.893 -5.800 1.00 87.56 74 CYS A C 1
ATOM 523 O O . CYS A 1 74 ? 13.266 -6.447 -4.668 1.00 87.56 74 CYS A O 1
ATOM 525 N N . SER A 1 75 ? 14.054 -7.052 -6.688 1.00 89.44 75 SER A N 1
ATOM 526 C CA . SER A 1 75 ? 15.406 -6.553 -6.440 1.00 89.44 75 SER A CA 1
ATOM 527 C C . SER A 1 75 ? 15.434 -5.019 -6.457 1.00 89.44 75 SER A C 1
ATOM 529 O O . SER A 1 75 ? 14.635 -4.392 -7.154 1.00 89.44 75 SER A O 1
ATOM 531 N N . ASN A 1 76 ? 16.404 -4.406 -5.769 1.00 84.94 76 ASN A N 1
ATOM 532 C CA . ASN A 1 76 ? 16.608 -2.952 -5.834 1.00 84.94 76 ASN A CA 1
ATOM 533 C C . ASN A 1 76 ? 16.816 -2.457 -7.274 1.00 84.94 76 ASN A C 1
ATOM 535 O O . ASN A 1 76 ? 16.314 -1.400 -7.631 1.00 84.94 76 ASN A O 1
ATOM 539 N N . ALA A 1 77 ? 17.493 -3.236 -8.125 1.00 85.62 77 ALA A N 1
ATOM 540 C CA . ALA A 1 77 ? 17.681 -2.886 -9.533 1.00 85.62 77 ALA A CA 1
ATOM 541 C C . ALA A 1 77 ? 16.346 -2.850 -10.299 1.00 85.62 77 ALA A C 1
ATOM 543 O O . ALA A 1 77 ? 16.086 -1.912 -11.050 1.00 85.62 77 ALA A O 1
ATOM 544 N N . THR A 1 78 ? 15.474 -3.837 -10.065 1.00 86.19 78 THR A N 1
ATOM 545 C CA . THR A 1 78 ? 14.124 -3.881 -10.646 1.00 86.19 78 THR A CA 1
ATOM 546 C C . THR A 1 78 ? 13.283 -2.702 -10.161 1.00 86.19 78 THR A C 1
ATOM 548 O O . THR A 1 78 ? 12.658 -2.026 -10.973 1.00 86.19 78 THR A O 1
ATOM 551 N N . LEU A 1 79 ? 13.301 -2.416 -8.854 1.00 83.12 79 LEU A N 1
ATOM 552 C CA . LEU A 1 79 ? 12.585 -1.275 -8.277 1.00 83.12 79 LEU A CA 1
ATOM 553 C C . LEU A 1 79 ? 13.076 0.046 -8.863 1.00 83.12 79 LEU A C 1
ATOM 555 O O . LEU A 1 79 ? 12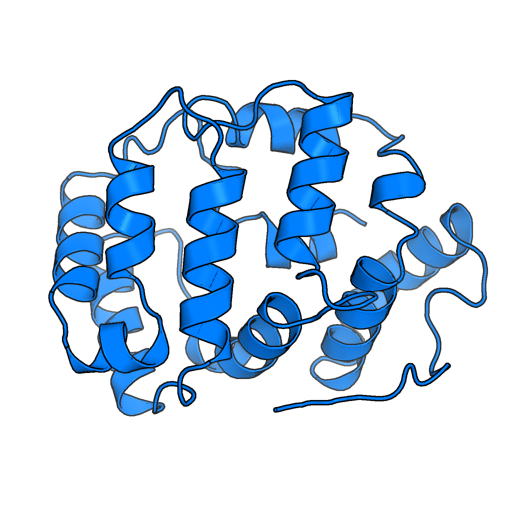.256 0.873 -9.244 1.00 83.12 79 LEU A O 1
ATOM 559 N N . SER A 1 80 ? 14.387 0.211 -9.021 1.00 79.81 80 SER A N 1
ATOM 560 C CA . SER A 1 80 ? 14.970 1.423 -9.594 1.00 79.81 80 SER A CA 1
ATOM 561 C C . SER A 1 80 ? 14.589 1.628 -11.056 1.00 79.81 80 SER A C 1
ATOM 563 O O . SER A 1 80 ? 14.278 2.744 -11.475 1.00 79.81 80 SER A O 1
ATOM 565 N N . ALA A 1 81 ? 14.521 0.545 -11.835 1.00 81.62 81 ALA A N 1
ATOM 566 C CA . ALA A 1 81 ? 14.042 0.591 -13.212 1.00 81.62 81 ALA A CA 1
ATOM 567 C C . ALA A 1 81 ? 12.552 0.966 -13.290 1.00 81.62 81 ALA A C 1
ATOM 569 O O . ALA A 1 81 ? 12.168 1.790 -14.123 1.00 81.62 81 ALA A O 1
ATOM 570 N N . VAL A 1 82 ? 11.719 0.408 -12.403 1.00 80.88 82 VAL A N 1
ATOM 571 C CA . VAL A 1 82 ? 10.294 0.758 -12.293 1.00 80.88 82 VAL A CA 1
ATOM 572 C C . VAL A 1 82 ? 10.131 2.221 -11.896 1.00 80.88 82 VAL A C 1
ATOM 574 O O . VAL A 1 82 ? 9.409 2.947 -12.571 1.00 80.88 82 VAL A O 1
ATOM 577 N N . VAL A 1 83 ? 10.834 2.678 -10.858 1.00 76.38 83 VAL A N 1
ATOM 578 C CA . VAL A 1 83 ? 10.799 4.072 -10.400 1.00 76.38 83 VAL A CA 1
ATOM 579 C C . VAL A 1 83 ? 11.263 5.009 -11.501 1.00 76.38 83 VAL A C 1
ATOM 581 O O . VAL A 1 83 ? 10.569 5.966 -11.792 1.00 76.38 83 VAL A O 1
ATOM 584 N N . THR A 1 84 ? 12.367 4.716 -12.186 1.00 77.12 84 THR A N 1
ATOM 585 C CA . THR A 1 84 ? 12.846 5.549 -13.299 1.00 77.12 84 THR A CA 1
ATOM 586 C C . THR A 1 84 ? 11.795 5.671 -14.404 1.00 77.12 84 THR A C 1
ATOM 588 O O . THR A 1 84 ? 11.558 6.767 -14.906 1.00 77.12 84 THR A O 1
ATOM 591 N N . ASN A 1 85 ? 11.133 4.570 -14.765 1.00 74.06 85 ASN A N 1
ATOM 592 C CA . ASN A 1 85 ? 10.115 4.562 -15.815 1.00 74.06 85 ASN A CA 1
ATOM 593 C C . ASN A 1 85 ? 8.847 5.322 -15.385 1.00 74.06 85 ASN A C 1
ATOM 595 O O . ASN A 1 85 ? 8.369 6.198 -16.103 1.00 74.06 85 ASN A O 1
ATOM 599 N N . VAL A 1 86 ? 8.354 5.061 -14.171 1.00 73.19 86 VAL A N 1
ATOM 600 C CA . VAL A 1 86 ? 7.173 5.739 -13.618 1.00 73.19 86 VAL A CA 1
ATOM 601 C C . VAL A 1 86 ? 7.459 7.214 -13.357 1.00 73.19 86 VAL A C 1
ATOM 603 O O . VAL A 1 86 ? 6.668 8.047 -13.762 1.00 73.19 86 VAL A O 1
ATOM 606 N N . THR A 1 87 ? 8.590 7.582 -12.758 1.00 71.88 87 THR A N 1
ATOM 607 C CA . THR A 1 87 ? 8.973 8.983 -12.534 1.00 71.88 87 THR A CA 1
ATOM 608 C C . THR A 1 87 ? 9.188 9.724 -13.854 1.00 71.88 87 THR A C 1
ATOM 610 O O . THR A 1 87 ? 8.904 10.912 -13.916 1.00 71.88 87 THR A O 1
ATOM 613 N N . ALA A 1 88 ? 9.624 9.063 -14.931 1.00 71.44 88 ALA A N 1
ATOM 614 C CA . ALA A 1 88 ? 9.705 9.702 -16.245 1.00 71.44 88 ALA A CA 1
ATOM 615 C C . ALA A 1 88 ? 8.320 10.019 -16.848 1.00 71.44 88 ALA A C 1
ATOM 617 O O . ALA A 1 88 ? 8.191 11.024 -17.545 1.00 71.44 88 ALA A O 1
ATOM 618 N N . GLY A 1 89 ? 7.293 9.201 -16.580 1.00 64.88 89 GLY A N 1
ATOM 619 C CA . GLY A 1 89 ? 5.936 9.389 -17.127 1.00 64.88 89 GLY A CA 1
ATOM 620 C C . GLY A 1 89 ? 4.908 10.031 -16.185 1.00 64.88 89 GLY A C 1
ATOM 621 O O . GLY A 1 89 ? 3.935 10.608 -16.658 1.00 64.88 89 GLY A O 1
ATOM 622 N N . CYS A 1 90 ? 5.128 9.954 -14.872 1.00 64.44 90 CYS A N 1
ATOM 623 C CA . CYS A 1 90 ? 4.221 10.334 -13.777 1.00 64.44 90 CYS A CA 1
ATOM 624 C C . CYS A 1 90 ? 4.970 11.211 -12.741 1.00 64.44 90 CYS A C 1
ATOM 626 O O . CYS A 1 90 ? 4.827 11.064 -11.527 1.00 64.44 90 CYS A O 1
ATOM 628 N N . SER A 1 91 ? 5.871 12.075 -13.225 1.00 54.22 91 SER A N 1
ATOM 629 C CA . SER A 1 91 ? 6.894 12.811 -12.455 1.00 54.22 91 SER A CA 1
ATOM 630 C C . SER A 1 91 ? 6.379 13.670 -11.294 1.00 54.22 91 SER A C 1
ATOM 632 O O . SER A 1 91 ? 7.170 14.045 -10.429 1.00 54.22 91 SER A O 1
ATOM 634 N N . ALA A 1 92 ? 5.079 13.967 -11.232 1.00 52.00 92 ALA A N 1
ATOM 635 C CA . ALA A 1 92 ? 4.482 14.721 -10.135 1.00 52.00 92 ALA A CA 1
ATOM 636 C C . ALA A 1 92 ? 4.327 13.897 -8.838 1.00 52.00 92 ALA A C 1
ATOM 638 O O . ALA A 1 92 ? 4.126 14.485 -7.776 1.00 52.00 92 ALA A O 1
ATOM 639 N N . GLU A 1 93 ? 4.418 12.561 -8.898 1.00 51.00 93 GLU A N 1
ATOM 640 C CA . GLU A 1 93 ? 3.818 11.700 -7.864 1.00 51.00 93 GLU A CA 1
ATOM 641 C C . GLU A 1 93 ? 4.780 10.736 -7.147 1.00 51.00 93 GLU A C 1
ATOM 643 O O . GLU A 1 93 ? 4.401 10.166 -6.124 1.00 51.00 93 GLU A O 1
ATOM 648 N N . LEU A 1 94 ? 6.023 10.550 -7.610 1.00 55.06 94 LEU A N 1
ATOM 649 C CA . LEU A 1 94 ? 6.915 9.514 -7.064 1.00 55.06 94 LEU A CA 1
ATOM 650 C C . LEU A 1 94 ? 8.315 10.027 -6.699 1.00 55.06 94 LEU A C 1
ATOM 652 O O . LEU A 1 94 ? 9.204 10.141 -7.541 1.00 55.06 94 LEU A O 1
ATOM 656 N N . SER A 1 95 ? 8.548 10.199 -5.400 1.00 52.50 95 SER A N 1
ATOM 657 C CA . SER A 1 95 ? 9.878 10.063 -4.800 1.00 52.50 95 SER A CA 1
ATOM 658 C C . SER A 1 95 ? 9.738 9.232 -3.522 1.00 52.50 95 SER A C 1
ATOM 660 O O . SER A 1 95 ? 8.747 9.386 -2.816 1.00 52.50 95 SER A O 1
ATOM 662 N N . LEU A 1 96 ? 10.712 8.352 -3.240 1.00 58.19 96 LEU A N 1
ATOM 663 C CA . LEU A 1 96 ? 10.825 7.453 -2.068 1.00 58.19 96 LEU A CA 1
ATOM 664 C C . LEU A 1 96 ? 10.352 5.985 -2.217 1.00 58.19 96 LEU A C 1
ATOM 666 O O . LEU A 1 96 ? 10.482 5.222 -1.263 1.00 58.19 96 LEU A O 1
ATOM 670 N N . VAL A 1 97 ? 9.890 5.517 -3.382 1.00 65.69 97 VAL A N 1
ATOM 671 C CA . VAL A 1 97 ? 9.374 4.131 -3.526 1.00 65.69 97 VAL A CA 1
ATOM 672 C C . VAL A 1 97 ? 10.384 3.051 -3.125 1.00 65.69 97 VAL A C 1
ATOM 674 O O . VAL A 1 97 ? 10.009 2.118 -2.426 1.00 65.69 97 VAL A O 1
ATOM 677 N N . GLU A 1 98 ? 11.661 3.185 -3.488 1.00 66.38 98 GLU A N 1
ATOM 678 C CA . GLU A 1 98 ? 12.695 2.205 -3.113 1.00 66.38 98 GLU A CA 1
ATOM 679 C C . GLU A 1 98 ? 12.857 2.076 -1.588 1.00 66.38 98 GLU A C 1
ATOM 681 O O . GLU A 1 98 ? 13.035 0.974 -1.075 1.00 66.38 98 GLU A O 1
ATOM 686 N N . GLN A 1 99 ? 12.746 3.191 -0.857 1.00 68.62 99 GLN A N 1
ATOM 687 C CA . GLN A 1 99 ? 12.918 3.232 0.597 1.00 68.62 99 GLN A CA 1
ATOM 688 C C . GLN A 1 99 ? 11.744 2.579 1.334 1.00 68.62 99 GLN A C 1
ATOM 690 O O . GLN A 1 99 ? 11.953 1.892 2.329 1.00 68.62 99 GLN A O 1
ATOM 695 N N . TYR A 1 100 ? 10.518 2.791 0.853 1.00 73.94 100 TYR A N 1
ATOM 696 C CA . TYR A 1 100 ? 9.310 2.296 1.517 1.00 73.94 100 TYR A CA 1
ATOM 697 C C . TYR A 1 100 ? 8.823 0.954 0.965 1.00 73.94 100 TYR A C 1
ATOM 699 O O . TYR A 1 100 ? 7.949 0.347 1.577 1.00 73.94 100 TYR A O 1
ATOM 707 N N . TYR A 1 101 ? 9.365 0.464 -0.158 1.00 77.31 101 TYR A N 1
ATOM 708 C CA . TYR A 1 101 ? 8.872 -0.745 -0.824 1.00 77.31 101 TYR A CA 1
ATOM 709 C C . TYR A 1 101 ? 8.812 -1.983 0.086 1.00 77.31 101 TYR A C 1
ATOM 711 O O . TYR A 1 101 ? 7.757 -2.620 0.106 1.00 77.31 101 TYR A O 1
ATOM 719 N N . PRO A 1 102 ? 9.857 -2.343 0.862 1.00 81.75 102 PRO A N 1
ATOM 720 C CA . PRO A 1 102 ? 9.794 -3.533 1.713 1.00 81.75 102 PRO A CA 1
ATOM 721 C C . PRO A 1 102 ? 8.674 -3.435 2.755 1.00 81.75 102 PRO A C 1
ATOM 723 O O . PRO A 1 102 ? 7.869 -4.354 2.896 1.00 81.75 102 PRO A O 1
ATOM 726 N N . THR A 1 103 ? 8.562 -2.283 3.417 1.00 79.44 103 THR A N 1
ATOM 727 C CA . THR A 1 103 ? 7.520 -2.008 4.409 1.00 79.44 103 THR A CA 1
ATOM 728 C C . THR A 1 103 ? 6.127 -1.984 3.784 1.00 79.44 103 THR A C 1
ATOM 730 O O . THR A 1 103 ? 5.201 -2.612 4.294 1.00 79.44 103 THR A O 1
ATOM 733 N N . ALA A 1 104 ? 5.968 -1.308 2.645 1.00 78.19 104 ALA A N 1
ATOM 734 C CA . ALA A 1 104 ? 4.708 -1.246 1.915 1.00 78.19 104 ALA A CA 1
ATOM 735 C C . ALA A 1 104 ? 4.261 -2.643 1.474 1.00 78.19 104 ALA A C 1
ATOM 737 O O . ALA A 1 104 ? 3.104 -3.007 1.667 1.00 78.19 104 ALA A O 1
ATOM 738 N N . ARG A 1 105 ? 5.182 -3.465 0.956 1.00 84.12 105 ARG A N 1
ATOM 739 C CA . ARG A 1 105 ? 4.898 -4.855 0.592 1.00 84.12 105 ARG A CA 1
ATOM 740 C C . ARG A 1 105 ? 4.472 -5.681 1.802 1.00 84.12 105 ARG A C 1
ATOM 742 O O . ARG A 1 105 ? 3.495 -6.415 1.694 1.00 84.12 105 ARG A O 1
ATOM 749 N N . ASN A 1 106 ? 5.147 -5.538 2.944 1.00 85.25 106 ASN A N 1
ATOM 750 C CA . ASN A 1 106 ? 4.758 -6.227 4.177 1.00 85.25 106 ASN A CA 1
ATOM 751 C C . ASN A 1 106 ? 3.316 -5.890 4.570 1.00 85.25 106 ASN A C 1
ATOM 753 O O . ASN A 1 106 ? 2.541 -6.795 4.860 1.00 85.25 106 ASN A O 1
ATOM 757 N N . ILE A 1 107 ? 2.935 -4.612 4.502 1.00 80.56 107 ILE A N 1
ATOM 758 C CA . ILE A 1 107 ? 1.576 -4.150 4.813 1.00 80.56 107 ILE A CA 1
ATOM 759 C C . ILE A 1 107 ? 0.553 -4.683 3.803 1.00 80.56 107 ILE A C 1
ATOM 761 O O . ILE A 1 107 ? -0.491 -5.196 4.205 1.00 80.56 107 ILE A O 1
ATOM 765 N N . LEU A 1 108 ? 0.852 -4.602 2.501 1.00 85.19 108 LEU A N 1
ATOM 766 C CA . LEU A 1 108 ? -0.017 -5.119 1.434 1.00 85.19 108 LEU A CA 1
ATOM 767 C C . LEU A 1 108 ? -0.272 -6.625 1.576 1.00 85.19 108 LEU A C 1
ATOM 769 O O . LEU A 1 108 ? -1.333 -7.110 1.187 1.00 85.19 108 LEU A O 1
ATOM 773 N N . CYS A 1 109 ? 0.683 -7.354 2.152 1.00 91.56 109 CYS A N 1
ATOM 774 C CA . CYS A 1 109 ? 0.610 -8.796 2.349 1.00 91.56 109 CYS A CA 1
ATOM 775 C C . CYS A 1 109 ? 0.112 -9.229 3.730 1.00 91.56 109 CYS A C 1
ATOM 777 O O . CYS A 1 109 ? 0.058 -10.430 3.992 1.00 91.56 109 CYS A O 1
ATOM 779 N N . LEU A 1 110 ? -0.301 -8.296 4.595 1.00 87.44 110 LEU A N 1
ATOM 780 C CA . LEU A 1 110 ? -0.936 -8.646 5.862 1.00 87.44 110 LEU A CA 1
ATOM 781 C C . LEU A 1 110 ? -2.240 -9.413 5.625 1.00 87.44 110 LEU A C 1
ATOM 783 O O . LEU A 1 110 ? -3.028 -9.105 4.724 1.00 87.44 110 LEU A O 1
ATOM 787 N N . THR A 1 111 ? -2.491 -10.390 6.491 1.00 91.56 111 THR A N 1
ATOM 788 C CA . THR A 1 111 ? -3.732 -11.163 6.502 1.00 91.56 111 THR A CA 1
ATOM 789 C C . THR A 1 111 ? -4.334 -11.195 7.896 1.00 91.56 111 THR A C 1
ATOM 791 O O . THR A 1 111 ? -3.607 -11.340 8.875 1.00 91.56 111 THR A O 1
ATOM 794 N N . ASP A 1 112 ? -5.658 -11.168 7.972 1.00 88.88 112 ASP A N 1
ATOM 795 C CA . ASP A 1 112 ? -6.432 -11.410 9.186 1.00 88.88 112 ASP A CA 1
ATOM 796 C C . ASP A 1 112 ? -7.303 -12.651 8.964 1.00 88.88 112 ASP A C 1
ATOM 798 O O . ASP A 1 112 ? -8.093 -12.720 8.021 1.00 88.88 112 ASP A O 1
ATOM 802 N N . SER A 1 113 ? -7.099 -13.682 9.790 1.00 89.25 113 SER A N 1
ATOM 803 C CA . SER A 1 113 ? -7.802 -14.974 9.688 1.00 89.25 113 SER A CA 1
ATOM 804 C C . SER A 1 113 ? -7.778 -15.601 8.278 1.00 89.25 113 SER A C 1
ATOM 806 O O . SER A 1 113 ? -8.761 -16.184 7.825 1.00 89.25 113 SER A O 1
ATOM 808 N N . GLY A 1 114 ? -6.658 -15.458 7.559 1.00 86.00 114 GLY A N 1
ATOM 809 C CA . GLY A 1 114 ? -6.475 -15.988 6.200 1.00 86.00 114 GLY A CA 1
ATOM 810 C C . GLY A 1 114 ? -7.052 -15.121 5.072 1.00 86.00 114 GLY A C 1
ATOM 811 O O . GLY A 1 114 ? -6.937 -15.492 3.907 1.00 86.00 114 GLY A O 1
ATOM 812 N N . THR A 1 115 ? -7.638 -13.963 5.388 1.00 88.44 115 THR A N 1
ATOM 813 C CA . THR A 1 115 ? -8.106 -12.981 4.396 1.00 88.44 115 THR A CA 1
ATOM 814 C C . THR A 1 115 ? -7.109 -11.835 4.289 1.00 88.44 115 THR A C 1
ATOM 816 O O . THR A 1 115 ? -6.650 -11.331 5.310 1.00 88.44 115 THR A O 1
ATOM 819 N N . ASN A 1 116 ? -6.774 -11.393 3.073 1.00 91.06 116 ASN A N 1
ATOM 820 C CA . ASN A 1 116 ? -5.886 -10.245 2.894 1.00 91.06 116 ASN A CA 1
ATOM 821 C C . ASN A 1 116 ? -6.511 -8.963 3.479 1.00 91.06 116 ASN A C 1
ATOM 823 O O . ASN A 1 116 ? -7.686 -8.666 3.255 1.00 91.06 116 ASN A O 1
ATOM 827 N N . CYS A 1 117 ? -5.707 -8.195 4.210 1.00 86.75 117 CYS A N 1
ATOM 828 C CA . CYS A 1 117 ? -6.144 -7.010 4.933 1.00 86.75 117 CYS A CA 1
ATOM 829 C C . CYS A 1 117 ? -6.655 -5.874 4.043 1.00 86.75 117 CYS A C 1
ATOM 831 O O . CYS A 1 117 ? -7.619 -5.193 4.403 1.00 86.75 117 CYS A O 1
ATOM 833 N N . ILE A 1 118 ? -6.063 -5.683 2.864 1.00 85.19 118 ILE A N 1
ATOM 834 C CA . ILE A 1 118 ? -6.539 -4.704 1.883 1.00 85.19 118 ILE A CA 1
ATOM 835 C C . ILE A 1 118 ? -7.881 -5.160 1.312 1.00 85.19 118 ILE A C 1
ATOM 837 O O . ILE A 1 118 ? -8.825 -4.372 1.286 1.00 85.19 118 ILE A O 1
ATOM 841 N N . THR A 1 119 ? -8.013 -6.438 0.942 1.00 87.62 119 THR A N 1
ATOM 842 C CA . THR A 1 119 ? -9.286 -7.003 0.465 1.00 87.62 119 THR A CA 1
ATOM 843 C C . THR A 1 119 ? -10.391 -6.858 1.515 1.00 87.62 119 THR A C 1
ATOM 845 O O . THR A 1 119 ? -11.503 -6.436 1.186 1.00 87.62 119 THR A O 1
ATOM 848 N N . GLN A 1 120 ? -10.094 -7.158 2.784 1.00 84.75 120 GLN A N 1
ATOM 849 C CA . GLN A 1 120 ? -11.033 -6.999 3.898 1.00 84.75 120 GLN A CA 1
ATOM 850 C C . GLN A 1 120 ? -11.450 -5.530 4.061 1.00 84.75 120 GLN A C 1
ATOM 852 O O . GLN A 1 120 ? -12.640 -5.228 4.126 1.00 84.75 120 GLN A O 1
ATOM 857 N N . THR A 1 121 ? -10.483 -4.609 4.0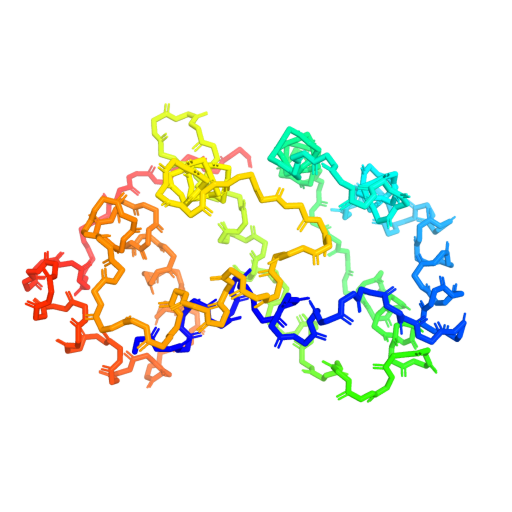43 1.00 81.31 121 THR A N 1
ATOM 858 C CA . THR A 1 121 ? -10.733 -3.164 4.163 1.00 81.31 121 THR A CA 1
ATOM 859 C C . THR A 1 121 ? -11.605 -2.649 3.019 1.00 81.31 121 THR A C 1
ATOM 861 O O . THR A 1 121 ? -12.598 -1.968 3.267 1.00 81.31 121 THR A O 1
ATOM 864 N N . LEU A 1 122 ? -11.292 -3.015 1.771 1.00 83.00 122 LEU A N 1
ATOM 865 C CA . LEU A 1 122 ? -12.081 -2.634 0.598 1.00 83.00 122 LEU A CA 1
ATOM 866 C C . LEU A 1 122 ? -13.499 -3.217 0.649 1.00 83.00 122 LEU A C 1
ATOM 868 O O . LEU A 1 122 ? -14.457 -2.534 0.303 1.00 83.00 122 LEU A O 1
ATOM 872 N N . THR A 1 123 ? -13.654 -4.452 1.128 1.00 85.75 123 THR A N 1
ATOM 873 C CA . THR A 1 123 ? -14.969 -5.091 1.296 1.00 85.75 123 THR A CA 1
ATOM 874 C C . THR A 1 123 ? -15.809 -4.371 2.345 1.00 85.75 123 THR A C 1
ATOM 876 O O . THR A 1 123 ? -16.969 -4.043 2.086 1.00 85.75 123 THR A O 1
ATOM 879 N N . ASN A 1 124 ? -15.215 -4.055 3.497 1.00 81.50 124 ASN A N 1
ATOM 880 C CA . ASN A 1 124 ? -15.888 -3.317 4.562 1.00 81.50 124 ASN A CA 1
ATOM 881 C C . ASN A 1 124 ? -16.258 -1.898 4.110 1.00 81.50 124 ASN A C 1
ATOM 883 O O . ASN A 1 124 ? -17.359 -1.431 4.391 1.00 81.50 124 ASN A O 1
ATOM 887 N N . ALA A 1 125 ? -15.373 -1.228 3.366 1.00 78.31 125 ALA A N 1
ATOM 888 C CA . ALA A 1 125 ? -15.637 0.092 2.805 1.00 78.31 125 ALA A CA 1
ATOM 889 C C . ALA A 1 125 ? -16.762 0.057 1.758 1.00 78.31 125 ALA A C 1
ATOM 891 O O . ALA A 1 125 ? -17.671 0.881 1.822 1.00 78.31 125 ALA A O 1
ATOM 892 N N . GLN A 1 126 ? -16.764 -0.922 0.846 1.00 81.94 126 GLN A N 1
ATOM 893 C CA . GLN A 1 126 ? -17.820 -1.079 -0.161 1.00 81.94 126 GLN A CA 1
ATOM 894 C C . GLN A 1 126 ? -19.200 -1.307 0.471 1.00 81.94 126 GLN A C 1
ATOM 896 O O . GLN A 1 126 ? -20.207 -0.843 -0.062 1.00 81.94 126 GLN A O 1
ATOM 901 N N . ALA A 1 127 ? -19.261 -1.989 1.618 1.00 83.50 127 ALA A N 1
ATOM 902 C CA . ALA A 1 127 ? -20.510 -2.201 2.350 1.00 83.50 127 ALA A CA 1
ATOM 903 C C . ALA A 1 127 ? -21.120 -0.898 2.902 1.00 83.50 127 ALA A C 1
ATOM 905 O O . ALA A 1 127 ? -22.330 -0.829 3.103 1.00 83.50 127 ALA A O 1
ATOM 906 N N . ILE A 1 128 ? -20.296 0.127 3.137 1.00 77.19 128 ILE A N 1
ATOM 907 C CA . ILE A 1 128 ? -20.715 1.419 3.699 1.00 77.19 128 ILE A CA 1
ATOM 908 C C . ILE A 1 128 ? -20.931 2.455 2.591 1.00 77.19 128 ILE A C 1
ATOM 910 O O . ILE A 1 128 ? -21.876 3.236 2.640 1.00 77.19 128 ILE A O 1
ATOM 914 N N . LEU A 1 129 ? -20.043 2.469 1.598 1.00 76.69 129 LEU A N 1
ATOM 915 C CA . LEU A 1 129 ? -19.911 3.550 0.618 1.00 76.69 129 LEU A CA 1
ATOM 916 C C . LEU A 1 129 ? -20.518 3.189 -0.748 1.00 76.69 129 LEU A C 1
ATOM 918 O O . LEU A 1 129 ? -20.580 4.032 -1.639 1.00 76.69 129 LEU A O 1
ATOM 922 N N . GLY A 1 130 ? -20.990 1.950 -0.913 1.00 77.94 130 GLY A N 1
ATOM 923 C CA . GLY A 1 130 ? -21.428 1.417 -2.200 1.00 77.94 130 GLY A CA 1
ATOM 924 C C . GLY A 1 130 ? -20.254 0.956 -3.064 1.00 77.94 130 GLY A C 1
ATOM 925 O O . GLY A 1 130 ? -19.104 0.957 -2.630 1.00 77.94 130 GLY A O 1
ATOM 926 N N . THR A 1 131 ? -20.550 0.507 -4.289 1.00 84.12 131 THR A N 1
ATOM 927 C CA . THR A 1 131 ? -19.578 -0.112 -5.208 1.00 84.12 131 THR A CA 1
ATOM 928 C C . THR A 1 131 ? -18.310 0.722 -5.367 1.00 84.12 131 THR A C 1
ATOM 930 O O . THR A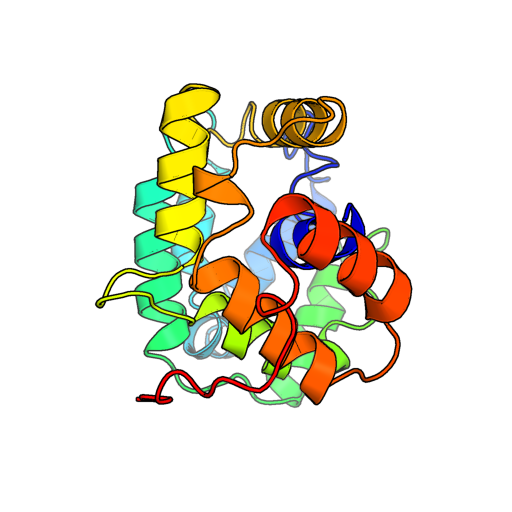 1 131 ? -18.367 1.844 -5.863 1.00 84.12 131 THR A O 1
ATOM 933 N N . LEU A 1 132 ? -17.163 0.133 -5.020 1.00 78.44 132 LEU A N 1
ATOM 934 C CA . LEU A 1 132 ? -15.848 0.742 -5.201 1.00 78.44 132 LEU A CA 1
ATOM 935 C C . LEU A 1 132 ? -15.351 0.442 -6.608 1.00 78.44 132 LEU A C 1
ATOM 937 O O . LEU A 1 132 ? -14.985 -0.692 -6.911 1.00 78.44 132 LEU A O 1
ATOM 941 N N . SER A 1 133 ? -15.342 1.451 -7.461 1.00 78.50 133 SER A N 1
ATOM 942 C CA . SER A 1 133 ? -14.911 1.363 -8.853 1.00 78.50 133 SER A CA 1
ATOM 943 C C . SER A 1 133 ? -13.808 2.378 -9.116 1.00 78.50 133 SER A C 1
ATOM 945 O O . SER A 1 133 ? -13.671 3.353 -8.380 1.00 78.50 133 SER A O 1
ATOM 947 N N . ILE A 1 134 ? -13.029 2.205 -10.181 1.00 72.44 134 ILE A N 1
ATOM 948 C CA . ILE A 1 134 ? -12.003 3.199 -10.533 1.00 72.44 134 ILE A CA 1
ATOM 949 C C . ILE A 1 134 ? -12.618 4.580 -10.780 1.00 72.44 134 ILE A C 1
ATOM 951 O O . ILE A 1 134 ? -11.998 5.592 -10.467 1.00 72.44 134 ILE A O 1
ATOM 955 N N . SER A 1 135 ? -13.848 4.632 -11.290 1.00 69.81 135 SER A N 1
ATOM 956 C CA . SER A 1 135 ? -14.544 5.889 -11.553 1.00 69.81 135 SER A CA 1
ATOM 957 C C . SER A 1 135 ? -14.933 6.674 -10.301 1.00 69.81 135 SER A C 1
ATOM 959 O O . SER A 1 135 ? -15.134 7.877 -10.414 1.00 69.81 135 SER A O 1
ATOM 961 N N . ASN A 1 136 ? -15.053 6.032 -9.134 1.00 68.75 136 ASN A N 1
ATOM 962 C CA . ASN A 1 136 ? -15.513 6.695 -7.909 1.00 68.75 136 ASN A CA 1
ATOM 963 C C . ASN A 1 136 ? -14.577 6.521 -6.709 1.00 68.75 136 ASN A C 1
ATOM 965 O O . ASN A 1 136 ? -14.827 7.122 -5.670 1.00 68.75 136 ASN A O 1
ATOM 969 N N . ILE A 1 137 ? -13.503 5.735 -6.824 1.00 64.88 137 ILE A N 1
ATOM 970 C CA . ILE A 1 137 ? -12.628 5.433 -5.690 1.00 64.88 137 ILE A CA 1
ATOM 971 C C . ILE A 1 137 ? -12.018 6.704 -5.086 1.00 64.88 137 ILE A C 1
ATOM 973 O O . ILE A 1 137 ? -11.949 6.803 -3.866 1.00 64.88 137 ILE A O 1
ATOM 977 N N . GLY A 1 138 ? -11.671 7.710 -5.897 1.00 61.56 138 GLY A N 1
ATOM 978 C CA . GLY A 1 138 ? -11.167 8.994 -5.400 1.00 61.56 138 GLY A CA 1
ATOM 979 C C . GLY A 1 138 ? -12.199 9.778 -4.593 1.00 61.56 138 GLY A C 1
ATOM 980 O O . GLY A 1 138 ? -11.891 10.238 -3.494 1.00 61.56 138 GLY A O 1
ATOM 981 N N . ASP A 1 139 ? -13.438 9.852 -5.078 1.00 64.38 139 ASP A N 1
ATOM 982 C CA . ASP A 1 139 ? -14.546 10.515 -4.379 1.00 64.38 139 ASP A CA 1
ATOM 983 C C . ASP A 1 139 ? -14.942 9.767 -3.103 1.00 64.38 139 ASP A C 1
ATOM 985 O O . ASP A 1 139 ? -15.206 10.377 -2.065 1.00 64.38 139 ASP A O 1
ATOM 989 N N . VAL A 1 140 ? -14.941 8.433 -3.148 1.00 64.38 140 VAL A N 1
ATOM 990 C CA . VAL A 1 140 ? -15.223 7.577 -1.994 1.00 64.38 140 VAL A CA 1
ATOM 991 C C . VAL A 1 140 ? -14.159 7.763 -0.915 1.00 64.38 140 VAL A C 1
ATOM 993 O O . VAL A 1 140 ? -14.483 7.894 0.265 1.00 64.38 140 VAL A O 1
ATOM 996 N N . ILE A 1 141 ? -12.893 7.837 -1.317 1.00 60.38 141 ILE A N 1
ATOM 997 C CA . ILE A 1 141 ? -11.768 8.099 -0.426 1.00 60.38 141 ILE A CA 1
ATOM 998 C C . ILE A 1 141 ? -11.855 9.509 0.163 1.00 60.38 141 ILE A C 1
ATOM 1000 O O . ILE A 1 141 ? -11.744 9.668 1.376 1.00 60.38 141 ILE A O 1
ATOM 1004 N N . ALA A 1 142 ? -12.115 10.531 -0.655 1.00 57.72 142 ALA A N 1
ATOM 1005 C CA . ALA A 1 142 ? -12.303 11.904 -0.187 1.00 57.72 142 ALA A CA 1
ATOM 1006 C C . ALA A 1 142 ? -13.498 12.031 0.775 1.00 57.72 142 ALA A C 1
ATOM 1008 O O . ALA A 1 142 ? -13.429 12.761 1.765 1.00 57.72 142 ALA A O 1
ATOM 1009 N N . THR A 1 143 ? -14.573 11.278 0.537 1.00 58.50 143 THR A N 1
ATOM 1010 C CA . THR A 1 143 ? -15.739 11.208 1.428 1.00 58.50 143 THR A CA 1
ATOM 1011 C C . THR A 1 143 ? -15.372 10.535 2.747 1.00 58.50 143 THR A C 1
ATOM 1013 O O . THR A 1 143 ? -15.591 11.117 3.806 1.00 58.50 143 THR A O 1
ATOM 1016 N N . ALA A 1 144 ? -14.715 9.371 2.707 1.00 55.91 144 ALA A N 1
ATOM 1017 C CA . ALA A 1 144 ? -14.221 8.692 3.905 1.00 55.91 144 ALA A CA 1
ATOM 1018 C C . ALA A 1 144 ? -13.264 9.582 4.721 1.00 55.91 144 ALA A C 1
ATOM 1020 O O . ALA A 1 144 ? -13.275 9.547 5.948 1.00 55.91 144 ALA A O 1
ATOM 1021 N N . PHE A 1 145 ? -12.474 10.421 4.046 1.00 47.28 145 PHE A N 1
ATOM 1022 C CA . PHE A 1 145 ? -11.563 11.377 4.666 1.00 47.28 145 PHE A CA 1
ATOM 1023 C C . PHE A 1 145 ? -12.247 12.618 5.238 1.00 47.28 145 PHE A C 1
ATOM 1025 O O . PHE A 1 145 ? -11.740 13.183 6.198 1.00 47.28 145 PHE A O 1
ATOM 1032 N N . THR A 1 146 ? -13.349 13.094 4.669 1.00 50.28 146 THR A N 1
ATOM 1033 C CA . THR A 1 146 ? -14.036 14.310 5.149 1.00 50.28 146 THR A CA 1
ATOM 1034 C C . THR A 1 146 ? -15.068 14.008 6.230 1.00 50.28 146 THR A C 1
ATOM 1036 O O . THR A 1 146 ? -15.396 14.885 7.030 1.00 50.28 146 THR A O 1
ATOM 1039 N N . THR A 1 147 ? -15.535 12.762 6.320 1.00 50.88 147 THR A N 1
ATOM 1040 C CA . THR A 1 147 ? -16.376 12.305 7.425 1.00 50.88 147 THR A CA 1
ATOM 1041 C C . THR A 1 147 ? -15.522 11.975 8.648 1.00 50.88 147 THR A C 1
ATOM 1043 O O . THR A 1 147 ? -14.642 11.122 8.594 1.00 50.88 147 THR A O 1
ATOM 1046 N N . THR A 1 148 ? -15.808 12.599 9.789 1.00 48.56 148 THR A N 1
ATOM 1047 C CA . THR A 1 148 ? -15.114 12.389 11.076 1.00 48.56 148 THR A CA 1
ATOM 1048 C C . THR A 1 148 ? -15.383 11.024 11.728 1.00 48.56 148 THR A C 1
ATOM 1050 O O . THR A 1 148 ? -15.103 10.846 12.907 1.00 48.56 148 THR A O 1
ATOM 1053 N N . SER A 1 149 ? -15.969 10.069 11.007 1.00 54.06 149 SER A N 1
ATOM 1054 C CA . SER A 1 149 ? -16.505 8.835 11.580 1.00 54.06 149 SER A CA 1
ATOM 1055 C C . SER A 1 149 ? -16.400 7.669 10.604 1.00 54.06 149 SER A C 1
ATOM 1057 O O . SER A 1 149 ? -17.403 7.009 10.321 1.00 54.06 149 SER A O 1
ATOM 1059 N N . VAL A 1 150 ? -15.206 7.415 10.054 1.00 61.38 150 VAL A N 1
ATOM 1060 C CA . VAL A 1 150 ? -14.975 6.116 9.411 1.00 61.38 150 VAL A CA 1
ATOM 1061 C C . VAL A 1 150 ? -15.262 5.053 10.476 1.00 61.38 150 VAL A C 1
ATOM 1063 O O . VAL A 1 150 ? -14.598 5.066 11.516 1.00 61.38 150 VAL A O 1
ATOM 1066 N N . PRO A 1 151 ? -16.262 4.181 10.265 1.00 69.19 151 PRO A N 1
ATOM 1067 C CA . PRO A 1 151 ? -16.737 3.286 11.306 1.00 69.19 151 PRO A CA 1
ATOM 1068 C C . PRO A 1 151 ? -15.622 2.424 11.897 1.00 69.19 151 PRO A C 1
ATOM 1070 O O . PRO A 1 151 ? -14.713 1.988 11.184 1.00 69.19 151 PRO A O 1
ATOM 1073 N N . SER A 1 152 ? -15.736 2.111 13.187 1.00 74.00 152 SER A N 1
ATOM 1074 C CA . SER A 1 152 ? -14.762 1.285 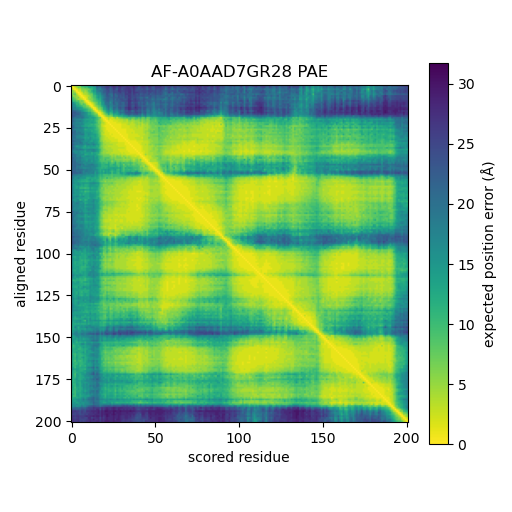13.910 1.00 74.00 152 SER A CA 1
ATOM 1075 C C . SER A 1 152 ? -14.561 -0.102 13.286 1.00 74.00 152 SER A C 1
ATOM 1077 O O . SER A 1 152 ? -13.478 -0.668 13.399 1.00 74.00 152 SER A O 1
ATOM 1079 N N . ASN A 1 153 ? -15.536 -0.630 12.534 1.00 69.81 153 ASN A N 1
ATOM 1080 C CA . ASN A 1 153 ? -15.379 -1.880 11.778 1.00 69.81 153 ASN A CA 1
ATOM 1081 C C . ASN A 1 153 ? -14.413 -1.780 10.576 1.00 69.81 153 ASN A C 1
ATOM 1083 O O . ASN A 1 153 ? -14.103 -2.796 9.956 1.00 69.81 153 ASN A O 1
ATOM 1087 N N . VAL A 1 154 ? -13.958 -0.575 10.226 1.00 71.81 154 VAL A N 1
ATOM 1088 C CA . VAL A 1 154 ? -12.932 -0.319 9.204 1.00 71.81 154 VAL A CA 1
ATOM 1089 C C . VAL A 1 154 ? -11.635 0.155 9.864 1.00 71.81 154 VAL A C 1
ATOM 1091 O O . VAL A 1 154 ? -10.565 -0.349 9.535 1.00 71.81 154 VAL A O 1
ATOM 1094 N N . THR A 1 155 ? -11.718 1.095 10.810 1.00 72.19 155 THR A N 1
ATOM 1095 C CA . THR A 1 155 ? -10.550 1.735 11.447 1.00 72.19 155 THR A CA 1
ATOM 1096 C C . THR A 1 155 ? -9.952 0.932 12.596 1.00 72.19 155 THR A C 1
ATOM 1098 O O . THR A 1 155 ? -8.734 0.905 12.744 1.00 72.19 155 THR A O 1
ATOM 1101 N N . CYS A 1 156 ? -10.775 0.245 13.385 1.00 82.06 156 CYS A N 1
ATOM 1102 C CA . CYS A 1 156 ? -10.357 -0.483 14.582 1.00 82.06 156 CYS A CA 1
ATOM 1103 C C . CYS A 1 156 ? -10.259 -1.992 14.329 1.00 82.06 156 CYS A C 1
ATOM 1105 O O . CYS A 1 156 ? -10.770 -2.804 15.099 1.00 82.06 156 CYS A O 1
ATOM 1107 N N . THR A 1 157 ? -9.608 -2.375 13.231 1.00 83.06 157 THR A N 1
ATOM 1108 C CA . THR A 1 157 ? -9.407 -3.777 12.837 1.00 83.06 157 THR A CA 1
ATOM 1109 C C . THR A 1 157 ? -8.006 -4.270 13.201 1.00 83.06 157 THR A C 1
ATOM 1111 O O . THR A 1 157 ? -7.074 -3.474 13.355 1.00 83.06 157 THR A O 1
ATOM 1114 N N . ASN A 1 158 ? -7.827 -5.595 13.272 1.00 87.50 158 ASN A N 1
ATOM 1115 C CA . ASN A 1 158 ? -6.500 -6.207 13.416 1.00 87.50 158 ASN A CA 1
ATOM 1116 C C . ASN A 1 158 ? -5.567 -5.781 12.276 1.00 87.50 158 ASN A C 1
ATOM 1118 O O . ASN A 1 158 ? -4.401 -5.488 12.508 1.00 87.50 158 ASN A O 1
ATOM 1122 N N . CYS A 1 159 ? -6.097 -5.665 11.059 1.00 84.75 159 CYS A N 1
ATOM 1123 C CA . CYS A 1 159 ? -5.351 -5.214 9.892 1.00 84.75 159 CYS A CA 1
ATOM 1124 C C . CYS A 1 159 ? -4.772 -3.804 10.046 1.00 84.75 159 CYS A C 1
ATOM 1126 O O . CYS A 1 159 ? -3.597 -3.588 9.758 1.00 84.75 159 CYS A O 1
ATOM 1128 N N . VAL A 1 160 ? -5.569 -2.845 10.527 1.00 82.19 160 VAL A N 1
ATOM 1129 C CA . VAL A 1 160 ? -5.094 -1.467 10.740 1.00 82.19 160 VAL A CA 1
ATOM 1130 C C . VAL A 1 160 ? -4.099 -1.404 11.897 1.00 82.19 160 VAL A C 1
ATOM 1132 O O . VAL A 1 160 ? -3.099 -0.691 11.807 1.00 82.19 160 VAL A O 1
ATOM 1135 N N . LYS A 1 161 ? -4.332 -2.183 12.958 1.00 82.75 161 LYS A N 1
ATOM 1136 C CA . LYS A 1 161 ? -3.389 -2.318 14.070 1.00 82.75 161 LYS A CA 1
ATOM 1137 C C . LYS A 1 161 ? -2.037 -2.867 13.609 1.00 82.75 161 LYS A C 1
ATOM 1139 O O . LYS A 1 161 ? -1.004 -2.280 13.921 1.00 82.75 161 LYS A O 1
ATOM 1144 N N . GLU A 1 162 ? -2.031 -3.950 12.840 1.00 84.50 162 GLU A N 1
ATOM 1145 C CA . GLU A 1 162 ? -0.791 -4.553 12.349 1.00 84.50 162 GLU A CA 1
ATOM 1146 C C . GLU A 1 162 ? -0.080 -3.656 11.333 1.00 84.50 162 GLU A C 1
ATOM 1148 O O . GLU A 1 162 ? 1.134 -3.483 11.420 1.00 84.50 162 GLU A O 1
ATOM 1153 N N . ALA A 1 163 ? -0.815 -2.983 10.444 1.00 81.62 163 ALA A N 1
ATOM 1154 C CA . ALA A 1 163 ? -0.227 -1.989 9.549 1.00 81.62 163 ALA A CA 1
ATOM 1155 C C . ALA A 1 163 ? 0.440 -0.838 10.327 1.00 81.62 163 ALA A C 1
ATOM 1157 O O . ALA A 1 163 ? 1.553 -0.430 9.991 1.00 81.62 163 ALA A O 1
ATOM 1158 N N . TYR A 1 164 ? -0.200 -0.345 11.397 1.00 80.25 164 TYR A N 1
ATOM 1159 C CA . TYR A 1 164 ? 0.400 0.641 12.302 1.00 80.25 164 TYR A CA 1
ATOM 1160 C C . TYR A 1 164 ? 1.683 0.102 12.947 1.00 80.25 164 TYR A C 1
ATOM 1162 O O . TYR A 1 164 ? 2.696 0.800 12.968 1.00 80.25 164 TYR A O 1
ATOM 1170 N N . ASN A 1 165 ? 1.655 -1.129 13.464 1.00 83.44 165 ASN A N 1
ATOM 1171 C CA . ASN A 1 165 ? 2.800 -1.737 14.140 1.00 83.44 165 ASN A CA 1
ATOM 1172 C C . ASN A 1 165 ? 3.997 -1.894 13.195 1.00 83.44 165 ASN A C 1
ATOM 1174 O O . ASN A 1 165 ? 5.111 -1.544 13.580 1.00 83.44 165 ASN A O 1
ATOM 1178 N N . VAL A 1 166 ? 3.763 -2.347 11.959 1.00 83.56 166 VAL A N 1
ATOM 1179 C CA . VAL A 1 166 ? 4.794 -2.457 10.917 1.00 83.56 166 VAL A CA 1
ATOM 1180 C C . VAL A 1 166 ? 5.390 -1.084 10.593 1.00 83.56 166 VAL A C 1
ATOM 1182 O O . VAL A 1 166 ? 6.605 -0.912 10.656 1.00 83.56 166 VAL A O 1
ATOM 1185 N N . LEU A 1 167 ? 4.554 -0.073 10.332 1.00 77.12 167 LEU A N 1
ATOM 1186 C CA . LEU A 1 167 ? 5.038 1.282 10.040 1.00 77.12 167 LEU A CA 1
ATOM 1187 C C . LEU A 1 167 ? 5.819 1.895 11.205 1.00 77.12 167 LEU A C 1
ATOM 1189 O O . LEU A 1 167 ? 6.837 2.543 10.990 1.00 77.12 167 LEU A O 1
ATOM 1193 N N . ASN A 1 168 ? 5.352 1.710 12.439 1.00 80.62 168 ASN A N 1
ATOM 1194 C CA . ASN A 1 168 ? 6.012 2.264 13.615 1.00 80.62 168 ASN A CA 1
ATOM 1195 C C . ASN A 1 168 ? 7.325 1.534 13.949 1.00 80.62 168 ASN A C 1
ATOM 1197 O O . ASN A 1 168 ? 8.213 2.142 14.544 1.00 80.62 168 ASN A O 1
ATOM 1201 N N . ALA A 1 169 ? 7.450 0.256 13.581 1.00 82.81 169 ALA A N 1
ATOM 1202 C CA . ALA A 1 169 ? 8.695 -0.494 13.706 1.00 82.81 169 ALA A CA 1
ATOM 1203 C C . ALA A 1 169 ? 9.743 -0.020 12.689 1.00 82.81 169 ALA A C 1
ATOM 1205 O O . ALA A 1 169 ? 10.886 0.232 13.068 1.00 82.81 169 ALA A O 1
ATOM 1206 N N . ASP A 1 170 ? 9.340 0.154 11.429 1.00 76.94 170 ASP A N 1
ATOM 1207 C CA . ASP A 1 170 ? 10.257 0.509 10.340 1.00 76.94 170 ASP A CA 1
ATOM 1208 C C . ASP A 1 170 ? 10.576 2.016 10.302 1.00 76.94 170 ASP A C 1
ATOM 1210 O O . ASP A 1 170 ? 11.677 2.418 9.923 1.00 76.94 170 ASP A O 1
ATOM 1214 N N . PHE A 1 171 ? 9.639 2.862 10.742 1.00 79.75 171 PHE A N 1
ATOM 1215 C CA . PHE A 1 171 ? 9.747 4.325 10.718 1.00 79.75 171 PHE A CA 1
ATOM 1216 C C . PHE A 1 171 ? 9.337 4.955 12.061 1.00 79.75 171 PHE A C 1
ATOM 1218 O O . PHE A 1 171 ? 8.349 5.700 12.135 1.00 79.75 171 PHE A O 1
ATOM 1225 N N . PRO A 1 172 ? 10.081 4.699 13.150 1.00 79.94 172 PRO A N 1
ATOM 1226 C CA . PRO A 1 172 ? 9.713 5.172 14.479 1.00 79.94 172 PRO A CA 1
ATOM 1227 C C . PRO A 1 172 ? 9.561 6.700 14.523 1.00 79.94 172 PRO A C 1
ATOM 1229 O O . PRO A 1 172 ? 10.374 7.451 13.987 1.00 79.94 172 PRO A O 1
ATOM 1232 N N . GLY A 1 173 ? 8.498 7.170 15.180 1.00 71.62 173 GLY A N 1
ATOM 1233 C CA . GLY A 1 173 ? 8.222 8.597 15.386 1.00 71.62 173 GLY A CA 1
ATOM 1234 C C . GLY A 1 173 ? 7.392 9.280 14.292 1.00 71.62 173 GLY A C 1
ATOM 1235 O O . GLY A 1 173 ? 6.824 10.341 14.559 1.00 71.62 173 GLY A O 1
ATOM 1236 N N . THR A 1 174 ? 7.231 8.668 13.110 1.00 70.69 174 THR A N 1
ATOM 1237 C CA . THR A 1 174 ? 6.407 9.241 12.021 1.00 70.69 174 THR A CA 1
ATOM 1238 C C . THR A 1 174 ? 4.905 9.232 12.304 1.00 70.69 174 THR A C 1
ATOM 1240 O O . THR A 1 174 ? 4.190 10.065 11.755 1.00 70.69 174 THR A O 1
ATOM 1243 N N . LEU A 1 175 ? 4.434 8.331 13.173 1.00 70.62 175 LEU A N 1
ATOM 1244 C CA . LEU A 1 175 ? 3.009 8.100 13.449 1.00 70.62 175 LEU A CA 1
ATOM 1245 C C . LEU A 1 175 ? 2.555 8.575 14.839 1.00 70.62 175 LEU A C 1
ATOM 1247 O O . LEU A 1 175 ? 1.530 8.133 15.355 1.00 70.62 175 LEU A O 1
ATOM 1251 N N . SER A 1 176 ? 3.323 9.449 15.490 1.00 70.69 176 SER A N 1
ATOM 1252 C CA . SER A 1 176 ? 3.058 9.870 16.875 1.00 70.69 176 SER A CA 1
ATOM 1253 C C . SER A 1 176 ? 1.697 10.561 17.056 1.00 70.69 176 SER A C 1
ATOM 1255 O O . SER A 1 176 ? 1.002 10.295 18.035 1.00 70.69 176 SER A O 1
ATOM 1257 N N . ALA A 1 177 ? 1.271 11.389 16.097 1.00 70.12 177 ALA A N 1
ATOM 1258 C CA . ALA A 1 177 ? -0.043 12.038 16.118 1.00 70.12 177 ALA A CA 1
ATOM 1259 C C . ALA A 1 177 ? -1.187 11.053 15.808 1.00 70.12 177 ALA A C 1
ATOM 1261 O O . ALA A 1 177 ? -2.294 11.162 16.337 1.00 70.12 177 ALA A O 1
ATOM 1262 N N . GLU A 1 178 ? -0.930 10.070 14.947 1.00 70.12 178 GLU A N 1
ATOM 1263 C CA . GLU A 1 178 ? -1.847 8.983 14.623 1.00 70.12 178 GLU A CA 1
ATOM 1264 C C . GLU A 1 178 ? -2.065 8.058 15.813 1.00 70.12 178 GLU A C 1
ATOM 1266 O O . GLU A 1 178 ? -3.186 7.594 16.001 1.00 70.12 178 GLU A O 1
ATOM 1271 N N . ALA A 1 179 ? -1.024 7.831 16.615 1.00 73.19 179 ALA A N 1
ATOM 1272 C CA . ALA A 1 179 ? -1.073 6.949 17.766 1.00 73.19 179 ALA A CA 1
ATOM 1273 C C . ALA A 1 179 ? -2.148 7.385 18.762 1.00 73.19 179 ALA A C 1
ATOM 1275 O O . ALA A 1 179 ? -3.032 6.604 19.097 1.00 73.19 179 ALA A O 1
ATOM 1276 N N . SER A 1 180 ? -2.129 8.655 19.174 1.00 75.69 180 SER A N 1
ATOM 1277 C CA . SER A 1 180 ? -3.107 9.195 20.126 1.00 75.69 180 SER A CA 1
ATOM 1278 C C . SER A 1 180 ? -4.534 9.145 19.585 1.00 75.69 180 SER A C 1
ATOM 1280 O O . SER A 1 180 ? -5.470 8.842 20.320 1.00 75.69 180 SER A O 1
ATOM 1282 N N . ALA A 1 181 ? -4.707 9.409 18.292 1.00 75.19 181 ALA A N 1
ATOM 1283 C CA . ALA A 1 181 ? -6.018 9.405 17.661 1.00 75.19 181 ALA A CA 1
ATOM 1284 C C . ALA A 1 181 ? -6.584 7.978 17.507 1.00 75.19 181 ALA A C 1
ATOM 1286 O O . ALA A 1 181 ? -7.753 7.744 17.800 1.00 75.19 181 ALA A O 1
ATOM 1287 N N . LEU A 1 182 ? -5.743 7.005 17.140 1.00 75.81 182 LEU A N 1
ATOM 1288 C CA . LEU A 1 182 ? -6.115 5.588 17.105 1.00 75.81 182 LEU A CA 1
ATOM 1289 C C . LEU A 1 182 ? -6.381 5.031 18.506 1.00 75.81 182 LEU A C 1
ATOM 1291 O O . LEU A 1 182 ? -7.319 4.268 18.684 1.00 75.81 182 LEU A O 1
ATOM 1295 N N . GLN A 1 183 ? -5.604 5.430 19.513 1.00 82.75 183 GLN A N 1
ATOM 1296 C CA . GLN A 1 183 ? -5.866 5.051 20.903 1.00 82.75 183 GLN A CA 1
ATOM 1297 C C . GLN A 1 183 ? -7.187 5.629 21.425 1.00 82.75 183 GLN A C 1
ATOM 1299 O O . GLN A 1 183 ? -7.882 4.963 22.189 1.00 82.75 183 GLN A O 1
ATOM 1304 N N . SER A 1 184 ? -7.532 6.856 21.025 1.00 80.94 184 SER A N 1
ATOM 1305 C CA . SER A 1 184 ? -8.792 7.496 21.409 1.00 80.94 184 SER A CA 1
ATOM 1306 C C . SER A 1 184 ? -10.007 6.805 20.790 1.00 80.94 184 SER A C 1
ATOM 1308 O O . SER A 1 184 ? -11.029 6.689 21.456 1.00 80.94 184 SER A O 1
ATOM 1310 N N . GLU A 1 185 ? -9.903 6.363 19.535 1.00 80.75 185 GLU A N 1
ATOM 1311 C CA . GLU A 1 185 ? -11.013 5.740 18.800 1.00 80.75 185 GLU A CA 1
ATOM 1312 C C . GLU A 1 185 ? -11.117 4.230 19.070 1.00 80.75 185 GLU A C 1
ATOM 1314 O O . GLU A 1 185 ? -12.196 3.694 19.300 1.00 80.75 185 GLU A O 1
ATOM 1319 N N . CYS A 1 186 ? -9.978 3.535 19.077 1.00 82.06 186 CYS A N 1
ATOM 1320 C CA . CYS A 1 186 ? -9.894 2.074 19.099 1.00 82.06 186 CYS A CA 1
ATOM 1321 C C . CYS A 1 186 ? -9.399 1.497 20.437 1.00 82.06 186 CYS A C 1
ATOM 1323 O O . CYS A 1 186 ? -9.251 0.281 20.577 1.00 82.06 186 CYS A O 1
ATOM 1325 N N . GLY A 1 187 ? -9.138 2.356 21.424 1.00 85.12 187 GLY A N 1
ATOM 1326 C CA . GLY A 1 187 ? -8.658 1.987 22.753 1.00 85.12 187 GLY A CA 1
ATOM 1327 C C . GLY A 1 187 ? -7.132 2.002 22.893 1.00 85.12 187 GLY A C 1
ATOM 1328 O O . GLY A 1 187 ? -6.372 1.817 21.943 1.00 85.12 187 GLY A O 1
ATOM 1329 N N . SER A 1 188 ? -6.656 2.183 24.127 1.00 81.31 188 SER A N 1
ATOM 1330 C CA . SER A 1 188 ? -5.231 2.379 24.442 1.00 81.31 188 SER A CA 1
ATOM 1331 C C . SER A 1 188 ? -4.319 1.204 24.061 1.00 81.31 188 SER A C 1
ATOM 1333 O O . SER A 1 188 ? -3.126 1.400 23.848 1.00 81.31 188 SER A O 1
ATOM 1335 N N . SER A 1 189 ? -4.858 -0.012 23.931 1.00 81.06 189 SER A N 1
ATOM 1336 C CA . SER A 1 189 ? -4.114 -1.210 23.505 1.00 81.06 189 SER A CA 1
ATOM 1337 C C . SER A 1 189 ? -4.006 -1.375 21.983 1.00 81.06 189 SER A C 1
ATOM 1339 O O . SER A 1 189 ? -3.479 -2.389 21.507 1.00 81.06 189 SER A O 1
ATOM 1341 N N . PHE A 1 190 ? -4.530 -0.422 21.207 1.00 79.81 190 PHE A N 1
ATOM 1342 C CA . PHE A 1 190 ? -4.517 -0.493 19.750 1.00 79.81 190 PHE A CA 1
ATOM 1343 C C . PHE A 1 190 ? -3.107 -0.301 19.188 1.00 79.81 190 PHE A C 1
ATOM 1345 O O . PHE A 1 190 ? -2.652 -1.103 18.381 1.00 79.81 190 PHE A O 1
ATOM 1352 N N . THR A 1 191 ? -2.372 0.696 19.680 1.00 73.12 191 THR A N 1
ATOM 1353 C CA . THR A 1 191 ? -0.989 0.966 19.270 1.00 73.12 191 THR A CA 1
ATOM 1354 C C . THR A 1 191 ? -0.032 0.422 20.331 1.00 73.12 191 THR A C 1
ATOM 1356 O O . THR A 1 191 ? 0.282 1.093 21.315 1.00 73.12 191 THR A O 1
ATOM 1359 N N . GLY A 1 192 ? 0.386 -0.829 20.188 1.00 63.75 192 GLY A N 1
ATOM 1360 C CA . GLY A 1 192 ? 1.243 -1.493 21.165 1.00 63.75 192 GLY A CA 1
ATOM 1361 C C . GLY A 1 192 ? 1.635 -2.892 20.711 1.00 63.75 192 GLY A C 1
ATOM 1362 O O . GLY A 1 192 ? 0.928 -3.512 19.918 1.00 63.75 192 GLY A O 1
ATOM 1363 N N . THR A 1 193 ? 2.756 -3.390 21.237 1.00 53.91 193 THR A N 1
ATOM 1364 C CA . THR A 1 193 ? 3.442 -4.639 20.848 1.00 53.91 193 THR A CA 1
ATOM 1365 C C . THR A 1 193 ? 2.721 -5.913 21.309 1.00 53.91 193 THR A C 1
ATOM 1367 O O . THR A 1 193 ? 3.342 -6.847 21.813 1.00 53.91 193 THR A O 1
ATOM 1370 N N . GLY A 1 194 ? 1.396 -5.963 21.186 1.00 48.12 194 GLY A N 1
ATOM 1371 C CA . GLY A 1 194 ? 0.657 -7.215 21.284 1.00 48.12 194 GLY A CA 1
ATOM 1372 C C . GLY A 1 194 ? 0.869 -7.994 19.996 1.00 48.12 194 GLY A C 1
ATOM 1373 O O . GLY A 1 194 ? 0.064 -7.858 19.084 1.00 48.12 194 GLY A O 1
ATOM 1374 N N . SER A 1 195 ? 1.978 -8.729 19.919 1.00 41.38 195 SER A N 1
ATOM 1375 C CA . SER A 1 195 ? 2.396 -9.535 18.775 1.00 41.38 195 SER A CA 1
ATOM 1376 C C . SER A 1 195 ? 1.277 -10.472 18.324 1.00 41.38 195 SER A C 1
ATOM 1378 O O . SER A 1 195 ? 1.012 -11.481 18.981 1.00 41.38 195 SER A O 1
ATOM 1380 N N . VAL A 1 196 ? 0.635 -10.174 17.196 1.00 43.50 196 VAL A N 1
ATOM 1381 C CA . VAL A 1 196 ? -0.139 -11.185 16.478 1.00 43.50 196 VAL A CA 1
ATOM 1382 C C . VAL A 1 196 ? 0.865 -11.968 15.642 1.00 43.50 196 VAL A C 1
ATOM 1384 O O . VAL A 1 196 ? 1.679 -11.404 14.915 1.00 43.50 196 VAL A O 1
ATOM 1387 N N . HIS A 1 197 ? 0.889 -13.276 15.863 1.00 35.50 197 HIS A N 1
ATOM 1388 C CA . HIS A 1 197 ? 1.895 -14.196 15.357 1.00 35.50 197 HIS A CA 1
ATOM 1389 C C . HIS A 1 197 ? 2.070 -14.048 13.839 1.00 35.50 197 HIS A C 1
ATOM 1391 O O . HIS A 1 197 ? 1.188 -14.385 13.052 1.00 35.50 197 HIS A O 1
ATOM 1397 N N . HIS A 1 198 ? 3.241 -13.554 13.449 1.00 41.62 198 HIS A N 1
ATOM 1398 C CA . HIS A 1 198 ? 3.702 -13.486 12.073 1.00 41.62 198 HIS A CA 1
ATOM 1399 C C . HIS A 1 198 ? 3.718 -14.912 11.498 1.00 41.62 198 HIS A C 1
ATOM 1401 O O . HIS A 1 198 ? 4.414 -15.782 12.023 1.00 41.62 198 HIS A O 1
ATOM 1407 N N . SER A 1 199 ? 2.930 -15.161 10.456 1.00 34.00 199 SER A N 1
ATOM 1408 C CA . SER A 1 199 ? 3.153 -16.268 9.524 1.00 34.00 199 SER A CA 1
ATOM 1409 C C . SER A 1 199 ? 3.479 -15.639 8.179 1.00 34.00 199 SER A C 1
ATOM 1411 O O . SER A 1 199 ? 2.621 -15.505 7.314 1.00 34.00 199 SER A O 1
ATOM 1413 N N . THR A 1 200 ? 4.716 -15.170 8.040 1.00 34.25 200 THR A N 1
ATOM 1414 C CA . THR A 1 200 ? 5.328 -14.994 6.723 1.00 34.25 200 THR A CA 1
ATOM 1415 C C . THR A 1 200 ? 5.461 -16.365 6.084 1.00 34.25 200 THR A C 1
ATOM 1417 O O . THR A 1 200 ? 6.127 -17.237 6.647 1.00 34.25 200 THR A O 1
ATOM 1420 N N . LEU A 1 201 ? 4.799 -16.543 4.943 1.00 35.38 201 LEU A N 1
ATOM 1421 C CA . LEU A 1 201 ? 5.210 -17.511 3.930 1.00 35.38 201 LEU A CA 1
ATOM 1422 C C . LEU A 1 201 ? 6.456 -16.986 3.210 1.00 35.38 201 LEU A C 1
ATOM 1424 O O . LEU A 1 201 ? 6.532 -15.750 3.011 1.00 35.38 201 LEU A O 1
#

Foldseek 3Di:
DVVLCCLVPVVQQVQLPCPQPPLLVVLLVVCLVDPLSCQQQVSVLCVVQSVFFPAFCLVSLQVSLV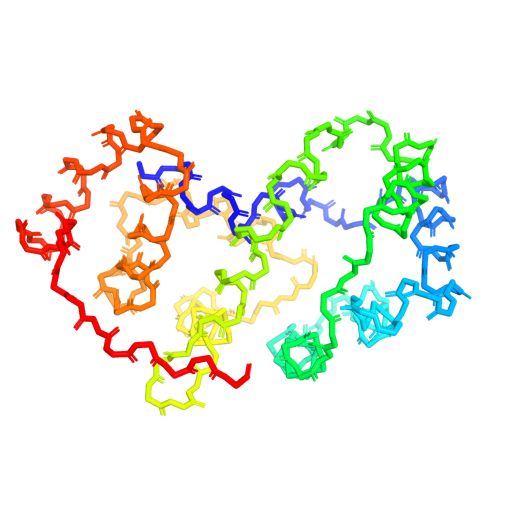NNQPGDHHDLVSQVVSQVSNCRRVVVDDDCCSVCVVLSNVLQNDDDPNHGLVSQLSVLLCVPQNGCGSNCVNVSSVVCVVDPDPDCSNCQDPSNLVNLQSCCVSPPPPCPVVLVVSCVRNNNCSNDPPDDDDDRD

Sequence (201 aa):
MYRILTAALVAASSVSALSLSNECQTALSAVAANTDANACLSFSSLFTVVIQSNASIITPVDSWLKSLCSAAPCSNATLSAVVTNVTAGCSAELSLVEQYYPTARNILCLTDSGTNCITQTLTNAQAILGTLSISNIGDVIATAFTTTSVPSNVTCT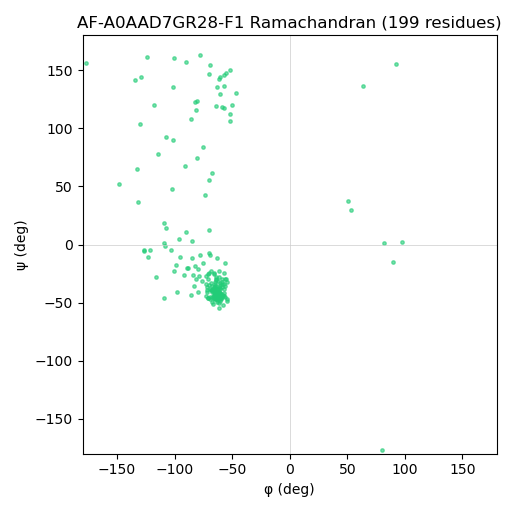NCVKEAYNVLNADFPGTLSAEASALQSECGSSFTGTGSVHHSTL

Mean predicted aligned error: 10.14 Å

Organism: Mycena rosella (NCBI:txid1033263)

Secondary structure (DSSP, 8-state):
-HHHHHHHHTTSTT-SS----HHHHHHHHHHHT-HHHHHHH-THHHHHHHH-TTS-SHHHHHHHHHHHHHSPPPPHHHHHHHHHHHHHHSTTS-SSHHHHHHHHHHHHT-EETTEEHHHHHHHHHHHHH----TTTHHHHHHHHHHSS---HHHHSSHHHHHHHHHHHHHSTTTTHHHHHHHHHHH-TTSSS---------

pLDDT: mean 70.53, std 17.26, range [27.62, 91.75]

Solvent-accessible surface area (backbone atoms only — not comparable to full-atom values): 11329 Å² total; per-residue (Å²): 91,71,66,66,56,34,76,79,43,54,92,34,64,79,20,84,38,81,76,55,50,73,50,25,49,49,22,52,49,53,43,45,67,30,66,71,42,30,60,20,54,28,44,55,58,46,53,64,52,76,74,43,43,84,45,65,46,54,66,49,49,44,54,26,44,55,47,28,60,73,34,58,80,65,50,70,68,48,46,50,54,46,48,54,40,38,33,72,29,41,61,91,75,64,82,61,61,79,80,44,42,68,63,50,50,52,48,63,54,33,60,54,97,87,38,46,31,59,45,51,46,51,52,52,46,28,76,74,74,42,85,44,13,57,59,42,40,13,57,52,47,51,48,53,69,71,43,97,65,65,53,57,87,60,61,57,34,71,50,47,35,50,42,49,52,53,49,45,70,78,42,68,74,78,51,58,70,31,42,59,51,44,22,71,76,53,36,74,77,43,72,58,92,74,78,72,83,83,76,82,126

Radius of gyration: 16.82 Å; Cα contacts (8 Å, |Δi|>4): 227; chains: 1; bounding box: 39×32×46 Å

Nearest PDB structures (foldseek):
  8syo-assembly1_A  TM=1.810E-01  e=7.634E+00  Homo sapiens